Protein AF-A0A937CD29-F1 (afdb_monomer_lite)

Structure (mmCIF, N/CA/C/O backbone):
data_AF-A0A937CD29-F1
#
_entry.id   AF-A0A937CD29-F1
#
loop_
_atom_site.group_PDB
_atom_site.id
_atom_site.type_symbol
_atom_site.label_atom_id
_atom_site.label_alt_id
_atom_site.label_comp_id
_atom_site.label_asym_id
_atom_site.label_entity_id
_atom_site.label_seq_id
_atom_site.pdbx_PDB_ins_code
_atom_site.Cartn_x
_atom_site.Cartn_y
_atom_site.Cartn_z
_atom_site.occupancy
_atom_site.B_iso_or_equiv
_atom_site.auth_seq_id
_atom_site.auth_comp_id
_atom_site.auth_asym_id
_atom_site.auth_atom_id
_atom_site.pdbx_PDB_model_num
ATOM 1 N N . MET A 1 1 ? 10.894 -18.627 -8.162 1.00 57.19 1 MET A N 1
ATOM 2 C CA . MET A 1 1 ? 11.960 -17.654 -7.836 1.00 57.19 1 MET A CA 1
ATOM 3 C C . MET A 1 1 ? 11.311 -16.427 -7.227 1.00 57.19 1 MET A C 1
ATOM 5 O O . MET A 1 1 ? 10.312 -15.971 -7.770 1.00 57.19 1 MET A O 1
ATOM 9 N N . LYS A 1 2 ? 11.835 -15.929 -6.105 1.00 75.06 2 LYS A N 1
ATOM 10 C CA . LYS A 1 2 ? 11.412 -14.655 -5.505 1.00 75.06 2 LYS A CA 1
ATOM 11 C C . LYS A 1 2 ? 11.924 -13.531 -6.416 1.00 75.06 2 LYS A C 1
ATOM 13 O O . LYS A 1 2 ? 13.111 -13.540 -6.715 1.00 75.06 2 LYS A O 1
ATOM 18 N N . GLN A 1 3 ? 11.049 -12.653 -6.909 1.00 86.12 3 GLN A N 1
ATOM 19 C CA . GLN A 1 3 ? 11.397 -11.638 -7.929 1.00 86.12 3 GLN A CA 1
ATOM 20 C C . GLN A 1 3 ? 11.115 -10.199 -7.476 1.00 86.12 3 GLN A C 1
ATOM 22 O O . GLN A 1 3 ? 11.723 -9.253 -7.965 1.00 86.12 3 GLN A O 1
ATOM 27 N N . PHE A 1 4 ? 10.241 -10.023 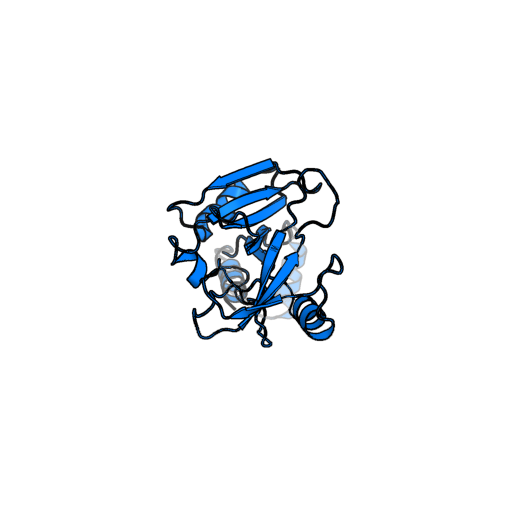-6.486 1.00 95.75 4 PHE A N 1
ATOM 28 C CA . PHE A 1 4 ? 10.013 -8.741 -5.832 1.00 95.75 4 PHE A CA 1
ATOM 29 C C . PHE A 1 4 ? 9.866 -8.924 -4.322 1.00 95.75 4 PHE A C 1
ATOM 31 O O . PHE A 1 4 ? 9.764 -10.046 -3.811 1.00 95.75 4 PHE A O 1
ATOM 38 N N . LYS A 1 5 ? 9.907 -7.803 -3.608 1.00 96.81 5 LYS A N 1
ATOM 39 C CA . LYS A 1 5 ? 9.690 -7.696 -2.175 1.00 96.81 5 LYS A CA 1
ATOM 40 C C . LYS A 1 5 ? 8.622 -6.649 -1.878 1.00 96.81 5 LYS A C 1
ATOM 42 O O . LYS A 1 5 ? 8.681 -5.528 -2.378 1.00 96.81 5 LYS A O 1
ATOM 47 N N . ILE A 1 6 ? 7.695 -6.999 -1.005 1.00 97.31 6 ILE A N 1
ATOM 48 C CA . ILE A 1 6 ? 6.677 -6.118 -0.446 1.00 97.31 6 ILE A CA 1
ATOM 49 C C . ILE A 1 6 ? 7.228 -5.438 0.799 1.00 97.31 6 ILE A C 1
ATOM 51 O O . ILE A 1 6 ? 7.934 -6.047 1.607 1.00 97.31 6 ILE A O 1
ATOM 55 N N . VAL A 1 7 ? 6.914 -4.157 0.940 1.00 97.75 7 VAL A N 1
ATOM 56 C CA . VAL A 1 7 ? 7.284 -3.339 2.090 1.00 97.75 7 VAL A CA 1
ATOM 57 C C . VAL A 1 7 ? 5.991 -2.817 2.726 1.00 97.75 7 VAL A C 1
ATOM 59 O O . VAL A 1 7 ? 5.511 -1.757 2.310 1.00 97.75 7 VAL A O 1
ATOM 62 N N . PRO A 1 8 ? 5.382 -3.570 3.665 1.00 97.25 8 PRO A N 1
ATOM 63 C CA . PRO A 1 8 ? 4.226 -3.089 4.421 1.00 97.25 8 PRO A CA 1
ATOM 64 C C . PRO A 1 8 ? 4.626 -1.941 5.355 1.00 97.25 8 PRO A C 1
ATOM 66 O O . PRO A 1 8 ? 5.815 -1.720 5.611 1.00 97.25 8 PRO A O 1
ATOM 69 N N . LEU A 1 9 ? 3.637 -1.222 5.896 1.00 97.69 9 LEU A N 1
ATOM 70 C CA . LEU A 1 9 ? 3.910 -0.335 7.024 1.00 97.69 9 LEU A CA 1
ATOM 71 C C . LEU A 1 9 ? 4.342 -1.154 8.234 1.00 97.69 9 LEU A C 1
ATOM 73 O O . LEU A 1 9 ? 3.812 -2.236 8.487 1.00 97.69 9 LEU A O 1
ATOM 77 N N . SER A 1 10 ? 5.313 -0.620 8.968 1.00 97.75 10 SER A N 1
ATOM 78 C CA . SER A 1 10 ? 5.892 -1.324 10.101 1.00 97.75 10 SER A CA 1
ATOM 79 C C . SER A 1 10 ? 4.953 -1.316 11.308 1.00 97.75 10 SER A C 1
ATOM 81 O O . SER A 1 10 ? 4.098 -0.434 11.467 1.00 97.75 10 SER A O 1
ATOM 83 N N . GLU A 1 11 ? 5.123 -2.306 12.176 1.00 98.25 11 GLU A N 1
ATOM 84 C CA . GLU A 1 11 ? 4.358 -2.405 13.416 1.00 98.25 11 GLU A CA 1
ATOM 85 C C . GLU A 1 11 ? 4.679 -1.238 14.353 1.00 98.25 11 GLU A C 1
ATOM 87 O O . GLU A 1 11 ? 3.774 -0.709 14.993 1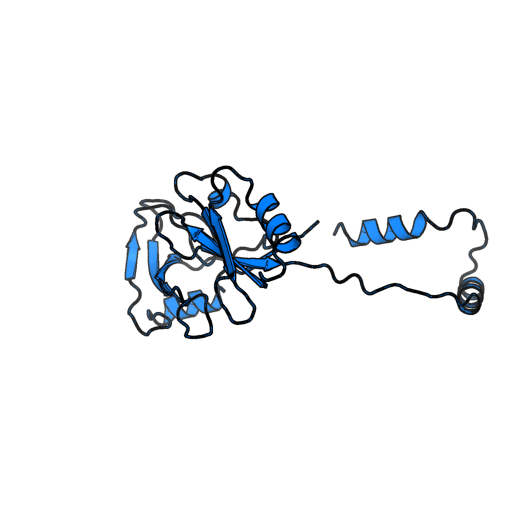.00 98.25 11 GLU A O 1
ATOM 92 N N . GLU A 1 12 ? 5.929 -0.768 14.365 1.00 98.19 12 GLU A N 1
ATOM 93 C CA . GLU A 1 12 ? 6.380 0.371 15.170 1.00 98.19 12 GLU A CA 1
ATOM 94 C C . GLU A 1 12 ? 5.726 1.674 14.711 1.00 98.19 12 GLU A C 1
ATOM 96 O O . GLU A 1 12 ? 5.297 2.478 15.541 1.00 98.19 12 GLU A O 1
ATOM 101 N N . PHE A 1 13 ? 5.601 1.876 13.393 1.00 97.69 13 PHE A N 1
ATOM 102 C CA . PHE A 1 13 ? 4.862 3.010 12.846 1.00 97.69 13 PHE A CA 1
ATOM 103 C C . PHE A 1 13 ? 3.417 2.981 13.348 1.00 97.69 13 PHE A C 1
ATOM 105 O O . PHE A 1 13 ? 2.937 3.953 13.928 1.00 97.69 13 PHE A O 1
ATOM 112 N N . ALA A 1 14 ? 2.736 1.846 13.195 1.00 98.25 14 ALA A N 1
ATOM 113 C CA . ALA A 1 14 ? 1.346 1.704 13.610 1.00 98.25 14 ALA A CA 1
ATOM 114 C C . ALA A 1 14 ? 1.160 1.825 15.132 1.00 98.25 14 ALA A C 1
ATOM 116 O O . ALA A 1 14 ? 0.185 2.424 15.584 1.00 98.25 14 ALA A O 1
ATOM 117 N N . ALA A 1 15 ? 2.091 1.295 15.928 1.00 98.38 15 ALA A N 1
ATOM 118 C CA . ALA A 1 15 ? 2.095 1.431 17.382 1.00 98.38 15 ALA A CA 1
ATOM 119 C C . ALA A 1 15 ? 2.194 2.903 17.799 1.00 98.38 15 ALA A C 1
ATOM 121 O O . ALA A 1 15 ? 1.378 3.361 18.596 1.00 98.38 15 ALA A O 1
ATOM 122 N N . LYS A 1 16 ? 3.102 3.669 17.182 1.00 98.19 16 LYS A N 1
ATOM 123 C CA . LYS A 1 16 ? 3.240 5.109 17.434 1.00 98.19 16 LYS A CA 1
ATOM 124 C C . LYS A 1 16 ? 1.958 5.879 17.110 1.00 98.19 16 LYS A C 1
ATOM 126 O O . LYS A 1 16 ? 1.558 6.741 17.889 1.00 98.19 16 LYS A O 1
ATOM 131 N N . ILE A 1 17 ? 1.305 5.579 15.985 1.00 98.31 17 ILE A N 1
ATOM 132 C CA . ILE A 1 17 ? 0.023 6.200 15.606 1.00 98.31 17 ILE A CA 1
ATOM 133 C C . ILE A 1 17 ? -1.058 5.921 16.663 1.00 98.31 17 ILE A C 1
ATOM 135 O O . ILE A 1 17 ? -1.758 6.844 17.075 1.00 98.31 17 ILE A O 1
ATOM 139 N N . ARG A 1 18 ? -1.173 4.671 17.134 1.00 98.00 18 ARG A N 1
ATOM 140 C CA . ARG A 1 18 ? -2.141 4.275 18.176 1.00 98.00 18 ARG A CA 1
ATOM 141 C C . ARG A 1 18 ? -1.863 4.945 19.521 1.00 98.00 18 ARG A C 1
ATOM 143 O O . ARG A 1 18 ? -2.799 5.381 20.178 1.00 98.00 18 ARG A O 1
ATOM 150 N N . GLU A 1 19 ? -0.596 5.031 19.917 1.00 98.00 19 GLU A N 1
ATOM 151 C CA . GLU A 1 19 ? -0.177 5.642 21.183 1.00 98.00 19 GLU A CA 1
ATOM 152 C C . GLU A 1 19 ? -0.402 7.158 21.186 1.00 98.00 19 GLU A C 1
ATOM 154 O O . GLU A 1 19 ? -0.949 7.715 22.135 1.00 98.00 19 GLU A O 1
ATOM 159 N N . THR A 1 20 ? 0.014 7.836 20.116 1.00 97.94 20 THR A N 1
ATOM 160 C CA . THR A 1 20 ? 0.008 9.306 20.065 1.00 97.94 20 THR A CA 1
ATOM 161 C C . THR A 1 20 ? -1.309 9.894 19.576 1.00 97.94 20 THR A C 1
ATOM 163 O O . THR A 1 20 ? -1.559 11.079 19.791 1.00 97.94 20 THR A O 1
ATOM 166 N N . ASN A 1 21 ? -2.144 9.095 18.904 1.00 97.81 21 ASN A N 1
ATOM 167 C CA . ASN A 1 21 ? -3.355 9.539 18.213 1.00 97.81 21 ASN A CA 1
ATOM 168 C C . ASN A 1 21 ? -3.098 10.670 17.192 1.00 97.81 21 ASN A C 1
ATOM 170 O O . ASN A 1 21 ? -3.971 11.502 16.920 1.00 97.81 21 ASN A O 1
ATOM 174 N N . LYS A 1 22 ? -1.881 10.715 16.636 1.00 98.06 22 LYS A N 1
ATOM 175 C CA . LYS A 1 22 ? -1.419 11.726 15.683 1.00 98.06 22 LYS A CA 1
ATOM 176 C C . LYS A 1 22 ? -0.782 11.073 14.467 1.00 98.06 22 LYS A C 1
ATOM 178 O O . LYS A 1 22 ? -0.011 10.130 14.617 1.00 98.06 22 LYS A O 1
ATOM 183 N N . ASP A 1 23 ? -1.084 11.589 13.278 1.00 97.25 23 ASP A N 1
ATOM 184 C CA . ASP A 1 23 ? -0.398 11.190 12.047 1.00 97.25 23 ASP A CA 1
ATOM 185 C C . ASP A 1 23 ? 0.939 11.928 11.853 1.00 97.25 23 ASP A C 1
ATOM 187 O O . ASP A 1 23 ? 1.311 12.806 12.635 1.00 97.25 23 ASP A O 1
ATOM 191 N N . GLU A 1 24 ? 1.692 11.555 10.817 1.00 93.19 24 GLU A N 1
ATOM 192 C CA . GLU A 1 24 ? 3.002 12.150 10.506 1.00 93.19 24 GLU A CA 1
ATOM 193 C C . GLU A 1 24 ? 2.937 13.648 10.150 1.00 93.19 24 GLU A C 1
ATOM 195 O O . GLU A 1 24 ? 3.963 14.327 10.178 1.00 93.19 24 GLU A O 1
ATOM 200 N N . PHE A 1 25 ? 1.738 14.172 9.879 1.00 95.44 25 PHE A N 1
ATOM 201 C CA . PHE A 1 25 ? 1.466 15.582 9.596 1.00 95.44 25 PHE A CA 1
ATOM 202 C C . PHE A 1 25 ? 0.893 16.329 10.814 1.00 95.44 25 PHE A C 1
ATOM 204 O O . PHE A 1 25 ? 0.631 17.528 10.740 1.00 95.44 25 PHE A O 1
ATOM 211 N N . GLY A 1 26 ? 0.703 15.646 11.947 1.00 96.88 26 GLY A N 1
ATOM 212 C CA . GLY A 1 26 ? 0.160 16.219 13.180 1.00 96.88 26 GLY A CA 1
ATOM 213 C C . GLY A 1 26 ? -1.372 16.283 13.243 1.00 96.88 26 GLY A C 1
ATOM 214 O O . GLY A 1 26 ? -1.919 16.824 14.219 1.00 96.88 26 GLY A O 1
ATOM 215 N N . HIS A 1 27 ? -2.085 15.715 12.267 1.00 97.75 27 HIS A N 1
ATOM 216 C CA . HIS A 1 27 ? -3.541 15.596 12.338 1.00 97.75 27 HIS A CA 1
ATOM 217 C C . HIS A 1 27 ? -3.949 14.546 13.371 1.00 97.75 27 HIS A C 1
ATOM 219 O O . HIS A 1 27 ? -3.208 13.607 13.657 1.00 97.75 27 HIS A O 1
ATOM 225 N N . ASN A 1 28 ? -5.144 14.706 13.942 1.00 98.19 28 ASN A N 1
ATOM 226 C CA . ASN A 1 28 ? -5.723 13.674 14.798 1.00 98.19 28 ASN A CA 1
ATOM 227 C C . ASN A 1 28 ? -6.137 12.471 13.952 1.00 98.19 28 ASN A C 1
ATOM 229 O O . ASN A 1 28 ? -6.760 12.634 12.901 1.00 98.19 28 ASN A O 1
ATOM 233 N N . VAL A 1 29 ? -5.839 11.278 14.449 1.00 98.25 29 VAL A N 1
ATOM 234 C CA . VAL A 1 29 ? -6.312 10.027 13.856 1.00 98.25 29 VAL A CA 1
ATOM 235 C C . VAL A 1 29 ? -7.810 9.884 14.132 1.00 98.25 29 VAL A C 1
ATOM 237 O O . VAL A 1 29 ? -8.291 10.229 15.213 1.00 98.25 29 VAL A O 1
ATOM 240 N N . ILE A 1 30 ? -8.562 9.392 13.147 1.00 98.31 30 ILE A N 1
ATOM 241 C CA . ILE A 1 30 ? -10.014 9.209 13.264 1.00 98.31 30 ILE A CA 1
ATOM 242 C C . ILE A 1 30 ? -10.324 7.718 13.352 1.00 98.31 30 ILE A C 1
ATOM 244 O O . ILE A 1 30 ? -9.991 6.951 12.451 1.00 98.31 30 ILE A O 1
ATOM 248 N N . GLU A 1 31 ? -10.998 7.309 14.420 1.00 98.12 31 GLU A N 1
ATOM 249 C CA . GLU A 1 31 ? -11.511 5.950 14.568 1.00 98.12 31 GLU A CA 1
ATOM 250 C C . GLU A 1 31 ? -12.863 5.798 13.860 1.00 98.12 31 GLU A C 1
ATOM 252 O O . GLU A 1 31 ? -13.763 6.620 14.031 1.00 98.12 31 GLU A O 1
ATOM 257 N N . LEU A 1 32 ? -13.014 4.735 13.069 1.00 98.00 32 LEU A N 1
ATOM 258 C CA . LEU A 1 32 ? -14.227 4.433 12.313 1.00 98.00 32 LEU A CA 1
ATOM 259 C C . LEU A 1 32 ? -14.535 2.935 12.375 1.00 98.00 32 LEU A C 1
ATOM 261 O O . LEU A 1 32 ? -13.628 2.111 12.281 1.00 98.00 32 LEU A O 1
ATOM 265 N N . LEU A 1 33 ? -15.818 2.576 12.423 1.00 98.38 33 LEU A N 1
ATOM 266 C CA . LEU A 1 33 ? -16.248 1.220 12.079 1.00 98.38 33 LEU A CA 1
ATOM 267 C C . LEU A 1 33 ? -16.058 1.007 10.570 1.00 98.38 33 LEU A C 1
ATOM 269 O O . LEU A 1 33 ? -16.350 1.899 9.763 1.00 98.38 33 LEU A O 1
ATOM 273 N N . ALA A 1 34 ? -15.545 -0.152 10.164 1.00 97.56 34 ALA A N 1
ATOM 274 C CA . ALA A 1 34 ? -15.319 -0.450 8.759 1.00 97.56 34 ALA A CA 1
ATOM 275 C C . ALA A 1 34 ? -16.646 -0.496 7.986 1.00 97.56 34 ALA A C 1
ATOM 277 O O . ALA A 1 34 ? -17.483 -1.366 8.201 1.00 97.56 34 ALA A O 1
ATOM 278 N N . THR A 1 35 ? -16.813 0.430 7.042 1.00 96.12 35 THR A N 1
ATOM 279 C CA . THR A 1 35 ? -17.941 0.473 6.093 1.00 96.12 35 THR A CA 1
ATOM 280 C C . THR A 1 35 ? -17.561 -0.009 4.692 1.00 96.12 35 THR A C 1
ATOM 282 O O . THR A 1 35 ? -18.401 -0.077 3.805 1.00 96.12 35 THR A O 1
ATOM 285 N N . GLY A 1 36 ? -16.286 -0.339 4.478 1.00 94.56 36 GLY A N 1
ATOM 286 C CA . GLY A 1 36 ? -15.761 -0.839 3.211 1.00 94.56 36 GLY A CA 1
ATOM 287 C C . GLY A 1 36 ? -14.468 -1.617 3.428 1.00 94.56 36 GLY A C 1
ATOM 288 O O . GLY A 1 36 ? -13.849 -1.507 4.488 1.00 94.56 36 GLY A O 1
ATOM 289 N N . LYS A 1 37 ? -14.054 -2.380 2.415 1.00 95.00 37 LYS A N 1
ATOM 290 C CA . LYS A 1 37 ? -12.994 -3.393 2.537 1.00 95.00 37 LYS A CA 1
ATOM 291 C C . LYS A 1 37 ? -11.555 -2.879 2.383 1.00 95.00 37 LYS A C 1
ATOM 293 O O . LYS A 1 37 ? -10.629 -3.659 2.573 1.00 95.00 37 LYS A O 1
ATOM 298 N N . GLY A 1 38 ? -11.345 -1.602 2.037 1.00 94.00 38 GLY A N 1
ATOM 299 C CA . GLY A 1 38 ? -10.017 -1.022 1.751 1.00 94.00 38 GLY A CA 1
ATOM 300 C C . GLY A 1 38 ? -8.973 -1.368 2.824 1.00 94.00 38 GLY A C 1
ATOM 301 O O . GLY A 1 38 ? -9.243 -1.069 3.975 1.00 94.00 38 GLY A O 1
ATOM 302 N N . PRO A 1 39 ? -7.799 -1.939 2.500 1.00 97.31 39 PRO A N 1
ATOM 303 C CA . PRO A 1 39 ? -7.062 -2.826 3.403 1.00 97.31 39 PRO A CA 1
ATOM 304 C C . PRO A 1 39 ? -6.327 -2.105 4.544 1.00 97.31 39 PRO A C 1
ATOM 306 O O . PRO A 1 39 ? -6.033 -0.905 4.464 1.00 97.31 39 PRO A O 1
ATOM 309 N N . CYS A 1 40 ? -5.959 -2.863 5.579 1.00 98.31 40 CYS A N 1
ATOM 310 C CA . CYS A 1 40 ? -4.953 -2.465 6.563 1.00 98.31 40 CYS A CA 1
ATOM 311 C C . CYS A 1 40 ? -3.603 -2.236 5.882 1.00 98.31 40 CYS A C 1
ATOM 313 O O . CYS A 1 40 ? -3.130 -3.126 5.181 1.00 98.31 40 CYS A O 1
ATOM 315 N N . ARG A 1 41 ? -2.912 -1.120 6.129 1.00 98.25 41 ARG A N 1
ATOM 316 C CA . ARG A 1 41 ? -1.573 -0.902 5.530 1.00 98.25 41 ARG A CA 1
ATOM 317 C C . ARG A 1 41 ? -0.433 -1.646 6.242 1.00 98.25 41 ARG A C 1
ATOM 319 O O . ARG A 1 41 ? 0.682 -1.669 5.730 1.00 98.25 41 ARG A O 1
ATOM 326 N N . VAL A 1 42 ? -0.718 -2.270 7.387 1.00 98.44 42 VAL A N 1
ATOM 327 C CA . VAL A 1 42 ? 0.240 -3.084 8.157 1.00 98.44 42 VAL A CA 1
ATOM 328 C C . VAL A 1 42 ? 0.127 -4.553 7.751 1.00 98.44 42 VAL A C 1
ATOM 330 O O . VAL A 1 42 ? 1.062 -5.120 7.196 1.00 98.44 42 VAL A O 1
ATOM 333 N N . SER A 1 43 ? -1.047 -5.158 7.952 1.00 98.38 43 SER A N 1
ATOM 334 C CA . SER A 1 43 ? -1.273 -6.579 7.655 1.00 98.38 43 SER A CA 1
ATOM 335 C C . SER A 1 43 ? -1.597 -6.863 6.187 1.00 98.38 43 SER A C 1
ATOM 337 O O . SER A 1 43 ? -1.589 -8.022 5.781 1.00 98.38 43 SER A O 1
ATOM 339 N N . LEU A 1 44 ? -1.921 -5.827 5.401 1.00 98.50 44 LEU A N 1
ATOM 340 C CA . LEU A 1 44 ? -2.402 -5.926 4.016 1.00 98.50 44 LEU A CA 1
ATOM 341 C C . LEU A 1 44 ? -3.644 -6.814 3.847 1.00 98.50 44 LEU A C 1
ATOM 343 O O . LEU A 1 44 ? -3.891 -7.351 2.769 1.00 98.50 44 LEU A O 1
ATOM 347 N N . LYS A 1 45 ? -4.451 -6.932 4.906 1.00 98.00 45 LYS A N 1
ATOM 348 C CA . LYS A 1 45 ? -5.731 -7.643 4.879 1.00 98.00 45 LYS A CA 1
ATOM 349 C C . LYS A 1 45 ? -6.907 -6.679 4.702 1.00 98.00 45 LYS A C 1
ATOM 351 O O . LYS A 1 45 ? -6.876 -5.582 5.275 1.00 98.00 45 LYS A O 1
ATOM 356 N N . PRO A 1 46 ? -7.941 -7.065 3.935 1.00 97.94 46 PRO A N 1
ATOM 357 C CA . PRO A 1 46 ? -9.230 -6.385 3.924 1.00 97.94 46 PRO A CA 1
ATOM 358 C C . PRO A 1 46 ? -9.826 -6.258 5.329 1.00 97.94 46 PRO A C 1
ATOM 360 O O . PRO A 1 46 ? -9.650 -7.144 6.163 1.00 97.94 46 PRO A O 1
ATOM 363 N N . PHE A 1 47 ? -10.569 -5.181 5.579 1.00 98.12 47 PHE A N 1
ATOM 364 C CA . PHE A 1 47 ? -11.382 -5.088 6.795 1.00 98.12 47 PHE A CA 1
ATOM 365 C C . PHE A 1 47 ? -12.681 -5.875 6.646 1.00 98.12 47 PHE A C 1
ATOM 367 O O . PHE A 1 47 ? -13.308 -5.871 5.579 1.00 98.12 47 PHE A O 1
ATOM 374 N N . LYS A 1 48 ? -13.137 -6.454 7.752 1.00 97.88 48 LYS A N 1
ATOM 375 C CA . LYS A 1 48 ? -14.482 -7.003 7.904 1.00 97.88 48 LYS A CA 1
ATOM 376 C C . LYS A 1 48 ? -15.476 -5.876 8.168 1.00 97.88 48 LYS A C 1
ATOM 378 O O . LYS A 1 48 ? -15.442 -5.216 9.208 1.00 97.88 48 LYS A O 1
ATOM 383 N N . VAL A 1 49 ? -16.354 -5.640 7.197 1.00 97.75 49 VAL A N 1
ATOM 384 C CA . VAL A 1 49 ? -17.366 -4.579 7.254 1.00 97.75 49 VAL A CA 1
ATOM 385 C C . VAL A 1 49 ? -18.339 -4.838 8.404 1.00 97.75 49 VAL A C 1
ATOM 387 O O . VAL A 1 49 ? -18.866 -5.937 8.529 1.00 97.75 49 VAL A O 1
ATOM 390 N N . GLY A 1 50 ? -18.581 -3.821 9.230 1.00 98.12 50 GLY A N 1
ATOM 391 C CA . GLY A 1 50 ? -19.468 -3.907 10.392 1.00 98.12 50 GLY A CA 1
ATOM 392 C C . GLY A 1 50 ? -18.859 -4.570 11.633 1.00 98.12 50 GLY A C 1
ATOM 393 O O . GLY A 1 50 ? -19.506 -4.563 12.675 1.00 98.12 50 GLY A O 1
ATOM 394 N N . GLU A 1 51 ? -17.628 -5.085 11.550 1.00 97.62 51 GLU A N 1
ATOM 395 C CA . GLU A 1 51 ? -16.934 -5.750 12.664 1.00 97.62 51 GLU A CA 1
ATOM 396 C C . GLU A 1 51 ? -15.652 -5.011 13.062 1.00 97.62 51 GLU A C 1
ATOM 398 O O . GLU A 1 51 ? -15.463 -4.670 14.230 1.00 97.62 51 GLU A O 1
ATOM 403 N N . ASP A 1 52 ? -14.768 -4.736 12.100 1.00 98.12 52 ASP A N 1
ATOM 404 C CA . ASP A 1 52 ? -13.453 -4.179 12.407 1.00 98.12 52 ASP A CA 1
ATOM 405 C C . ASP A 1 52 ? -13.510 -2.663 12.646 1.00 98.12 52 ASP A C 1
ATOM 407 O O . ASP A 1 52 ? -14.086 -1.905 11.859 1.00 98.12 52 ASP A O 1
ATOM 411 N N . TYR A 1 53 ? -12.795 -2.197 13.672 1.00 98.25 53 TYR A N 1
ATOM 412 C CA . TYR A 1 53 ? -12.487 -0.780 13.858 1.00 98.25 53 TYR A CA 1
ATOM 413 C C . TYR A 1 53 ? -11.160 -0.414 13.189 1.00 98.25 53 TYR A C 1
ATOM 415 O O . TYR A 1 53 ? -10.138 -1.097 13.333 1.00 98.25 53 TYR A O 1
ATOM 423 N N . ARG A 1 54 ? -11.170 0.705 12.467 1.00 98.12 54 ARG A N 1
ATOM 424 C CA . ARG A 1 54 ? -10.037 1.209 11.691 1.00 98.12 54 ARG A CA 1
ATOM 425 C C . ARG A 1 54 ? -9.673 2.625 12.090 1.00 98.12 54 ARG A C 1
ATOM 427 O O . ARG A 1 54 ? -10.538 3.438 12.401 1.00 98.12 54 ARG A O 1
ATOM 434 N N . LEU A 1 55 ? -8.385 2.910 12.021 1.00 98.56 55 LEU A N 1
ATOM 435 C CA . LEU A 1 55 ? -7.815 4.224 12.249 1.00 98.56 55 LEU A CA 1
ATOM 436 C C . LEU A 1 55 ? -7.489 4.853 10.899 1.00 98.56 55 LEU A C 1
ATOM 438 O O . LEU A 1 55 ? -6.700 4.298 10.135 1.00 98.56 55 LEU A O 1
ATOM 442 N N . LEU A 1 56 ? -8.124 5.982 10.606 1.00 98.44 56 LEU A N 1
ATOM 443 C CA . LEU A 1 56 ? -7.866 6.823 9.446 1.00 98.44 56 LEU A CA 1
ATOM 444 C C . LEU A 1 56 ? -6.776 7.838 9.783 1.00 98.44 56 LEU A C 1
ATOM 446 O O . LEU A 1 56 ? -6.902 8.586 10.753 1.00 98.44 56 LEU A O 1
ATOM 450 N N . LEU A 1 57 ? -5.746 7.884 8.947 1.00 98.19 57 LEU A N 1
ATOM 451 C CA . LEU A 1 57 ? -4.636 8.824 9.053 1.00 98.19 57 LEU A CA 1
ATOM 452 C C . LEU A 1 57 ? -4.200 9.314 7.669 1.00 98.19 57 LEU A C 1
ATOM 454 O O . LEU A 1 57 ? -4.452 8.643 6.662 1.00 98.19 57 LEU A O 1
ATOM 458 N N . SER A 1 58 ? -3.511 10.452 7.624 1.00 97.38 58 SER A N 1
ATOM 459 C CA . SER A 1 58 ? -2.798 10.894 6.424 1.00 97.38 58 SER A CA 1
ATOM 460 C C . SER A 1 58 ? -1.411 10.263 6.408 1.00 97.38 58 SER A C 1
ATOM 462 O O . SER A 1 58 ? -0.732 10.225 7.432 1.00 97.38 58 SER A O 1
ATOM 464 N N . HIS A 1 59 ? -0.984 9.770 5.249 1.00 96.56 59 HIS A N 1
ATOM 465 C CA . HIS A 1 59 ? 0.320 9.135 5.090 1.00 96.56 59 HIS A CA 1
ATOM 466 C C . HIS A 1 59 ? 0.978 9.525 3.771 1.00 96.56 59 HIS A C 1
ATOM 468 O O . HIS A 1 59 ? 0.305 9.561 2.732 1.00 96.56 59 HIS A O 1
ATOM 474 N N . SER A 1 60 ? 2.291 9.758 3.804 1.00 95.50 60 SER A N 1
ATOM 475 C CA . SER A 1 60 ? 3.120 9.838 2.608 1.00 95.50 60 SER A CA 1
ATOM 476 C C . SER A 1 60 ? 4.055 8.630 2.499 1.00 95.50 60 SER A C 1
ATOM 478 O O . SER A 1 60 ? 4.909 8.428 3.360 1.00 95.50 60 SER A O 1
ATOM 480 N N . PRO A 1 61 ? 3.995 7.857 1.398 1.00 94.75 61 PRO A N 1
ATOM 481 C CA . PRO A 1 61 ? 5.013 6.847 1.112 1.00 94.75 61 PRO A CA 1
ATOM 482 C C . PRO A 1 61 ? 6.315 7.453 0.540 1.00 94.75 61 PRO A C 1
ATOM 484 O O . PRO A 1 61 ? 7.224 6.712 0.151 1.00 94.75 61 PRO A O 1
ATOM 487 N N . PHE A 1 62 ? 6.399 8.784 0.441 1.00 95.06 62 PHE A N 1
ATOM 488 C CA . PHE A 1 62 ? 7.535 9.532 -0.091 1.00 95.06 62 PHE A CA 1
ATOM 489 C C . PHE A 1 62 ? 8.370 10.128 1.035 1.00 95.06 62 PHE A C 1
ATOM 491 O O . PHE A 1 62 ? 7.860 10.534 2.073 1.00 95.06 62 PHE A O 1
ATOM 498 N N . THR A 1 63 ? 9.672 10.228 0.792 1.00 92.25 63 THR A N 1
ATOM 499 C CA . THR A 1 63 ? 10.622 10.869 1.720 1.00 92.25 63 THR A CA 1
ATOM 500 C C . THR A 1 63 ? 11.174 12.177 1.167 1.00 92.25 63 THR A C 1
ATOM 502 O O . THR A 1 63 ? 11.984 12.825 1.822 1.00 92.25 63 THR A O 1
ATOM 505 N N . VAL A 1 64 ? 10.791 12.530 -0.061 1.00 91.06 64 VAL A N 1
ATOM 506 C CA . VAL A 1 64 ? 11.169 13.769 -0.732 1.00 91.06 64 VAL A CA 1
ATOM 507 C C . VAL A 1 64 ? 9.896 14.554 -0.995 1.00 91.06 64 VAL A C 1
ATOM 509 O O . VAL A 1 64 ? 8.943 14.021 -1.562 1.00 91.06 64 VAL A O 1
ATOM 512 N N . ASP A 1 65 ? 9.896 15.822 -0.600 1.00 90.69 65 ASP A N 1
ATOM 513 C CA . ASP A 1 65 ? 8.816 16.732 -0.947 1.00 90.69 65 ASP A CA 1
ATOM 514 C C . ASP A 1 65 ? 9.009 17.227 -2.387 1.00 90.69 65 ASP A C 1
ATOM 516 O O . ASP A 1 65 ? 9.944 17.970 -2.692 1.00 90.69 65 ASP A O 1
ATOM 520 N N . ASN A 1 66 ? 8.186 16.724 -3.305 1.00 89.94 66 ASN A N 1
ATOM 521 C CA . ASN A 1 66 ? 8.242 17.060 -4.723 1.00 89.94 66 ASN A CA 1
ATOM 522 C C . ASN A 1 66 ? 6.835 17.020 -5.348 1.00 89.94 66 ASN A C 1
ATOM 524 O O . ASN A 1 66 ? 5.876 16.562 -4.732 1.00 89.94 66 ASN A O 1
ATOM 528 N N . ALA A 1 67 ? 6.710 17.454 -6.606 1.00 94.38 67 ALA A N 1
ATOM 529 C CA . ALA A 1 67 ? 5.423 17.506 -7.310 1.00 94.38 67 ALA A CA 1
ATOM 530 C C . ALA A 1 67 ? 4.752 16.131 -7.532 1.00 94.38 67 ALA A C 1
ATOM 532 O O . ALA A 1 67 ? 3.572 16.073 -7.867 1.00 94.38 67 ALA A O 1
ATOM 533 N N . PHE A 1 68 ? 5.489 15.030 -7.365 1.00 93.31 68 PHE A N 1
ATOM 534 C CA . PHE A 1 68 ? 4.976 13.662 -7.457 1.00 93.31 68 PHE A CA 1
ATOM 535 C C . PHE A 1 68 ? 4.574 13.082 -6.099 1.00 93.31 68 PHE A C 1
ATOM 537 O O . PHE A 1 68 ? 4.067 11.958 -6.055 1.00 93.31 68 PHE A O 1
ATOM 544 N N . ASN A 1 69 ? 4.798 13.812 -5.004 1.00 91.69 69 ASN A N 1
ATOM 545 C CA . ASN A 1 69 ? 4.419 13.382 -3.673 1.00 91.69 69 ASN A CA 1
ATOM 546 C C . ASN A 1 69 ? 2.890 13.257 -3.588 1.00 91.69 69 ASN A C 1
ATOM 548 O O . ASN A 1 69 ? 2.146 14.223 -3.743 1.00 91.69 69 ASN A O 1
ATOM 552 N N . GLN A 1 70 ? 2.420 12.032 -3.369 1.00 91.69 70 GLN A N 1
ATOM 553 C CA . GLN A 1 70 ? 1.002 11.675 -3.338 1.00 91.69 70 GLN A CA 1
ATOM 554 C C . GLN A 1 70 ? 0.608 11.209 -1.935 1.00 91.69 70 GLN A C 1
ATOM 556 O O . GLN A 1 70 ? 0.226 10.042 -1.742 1.00 91.69 70 GLN A O 1
ATOM 561 N N . SER A 1 71 ? 0.735 12.124 -0.971 1.00 94.00 71 SER A N 1
ATOM 562 C CA . SER A 1 71 ? 0.184 11.984 0.377 1.00 94.00 71 SER A CA 1
ATOM 563 C C . SER A 1 71 ? -1.328 11.792 0.315 1.00 94.00 71 SER A C 1
ATOM 565 O O . SER A 1 71 ? -2.012 12.413 -0.500 1.00 94.00 71 SER A O 1
ATOM 567 N N . GLY A 1 72 ? -1.875 10.944 1.180 1.00 94.69 72 GLY A N 1
ATOM 568 C CA . GLY A 1 72 ? -3.317 10.729 1.198 1.00 94.69 72 GLY A CA 1
ATOM 569 C C . GLY A 1 72 ? -3.808 9.868 2.354 1.00 94.69 72 GLY A C 1
ATOM 570 O O . GLY A 1 72 ? -3.006 9.368 3.146 1.00 94.69 72 GLY A O 1
ATOM 571 N N . PRO A 1 73 ? -5.135 9.694 2.454 1.00 96.69 73 PRO A N 1
ATOM 572 C CA . PRO A 1 73 ? -5.749 8.926 3.522 1.00 96.69 73 PRO A CA 1
ATOM 573 C C . PRO A 1 73 ? -5.455 7.430 3.382 1.00 96.69 73 PRO A C 1
ATOM 575 O O . PRO A 1 73 ? -5.618 6.834 2.310 1.00 96.69 73 PRO A O 1
ATOM 578 N N . ILE A 1 74 ? -5.078 6.807 4.496 1.00 97.88 74 ILE A N 1
ATOM 579 C CA . ILE A 1 74 ? -4.944 5.357 4.637 1.00 97.88 74 ILE A CA 1
ATOM 580 C C . ILE A 1 74 ? -5.609 4.874 5.927 1.00 97.88 74 ILE A C 1
ATOM 582 O O . ILE A 1 74 ? -5.901 5.655 6.829 1.00 97.88 74 ILE A O 1
ATOM 586 N N . PHE A 1 75 ? -5.812 3.561 6.018 1.00 98.38 75 PHE A N 1
ATOM 587 C CA . PHE A 1 75 ? -6.353 2.897 7.196 1.00 98.38 75 PHE A CA 1
ATOM 588 C C . PHE A 1 75 ? -5.357 1.894 7.783 1.00 98.38 75 PHE A C 1
ATOM 590 O O . PHE A 1 75 ? -4.756 1.098 7.055 1.00 98.38 75 PHE A O 1
ATOM 597 N N . ILE A 1 76 ? -5.245 1.879 9.106 1.00 98.50 76 ILE A N 1
ATOM 598 C CA . ILE A 1 76 ? -4.636 0.782 9.868 1.00 98.50 76 ILE A CA 1
ATOM 599 C C . ILE A 1 76 ? -5.658 0.208 10.851 1.00 98.50 76 ILE A C 1
ATOM 601 O O . ILE A 1 76 ? -6.690 0.823 11.121 1.00 98.50 76 ILE A O 1
ATOM 605 N N . GLN A 1 77 ? -5.378 -0.972 11.392 1.00 98.38 77 GLN A N 1
ATOM 606 C CA . GLN A 1 77 ? -6.268 -1.620 12.355 1.00 98.38 77 GLN A CA 1
ATOM 607 C C . GLN A 1 77 ? -6.149 -0.890 13.684 1.00 98.38 77 GLN A C 1
ATOM 609 O O . GLN A 1 77 ? -5.034 -0.551 14.093 1.00 98.38 77 GLN A O 1
ATOM 614 N N . LYS A 1 78 ? -7.283 -0.666 14.356 1.00 98.00 78 LYS A N 1
ATOM 615 C CA . LYS A 1 78 ? -7.273 -0.132 15.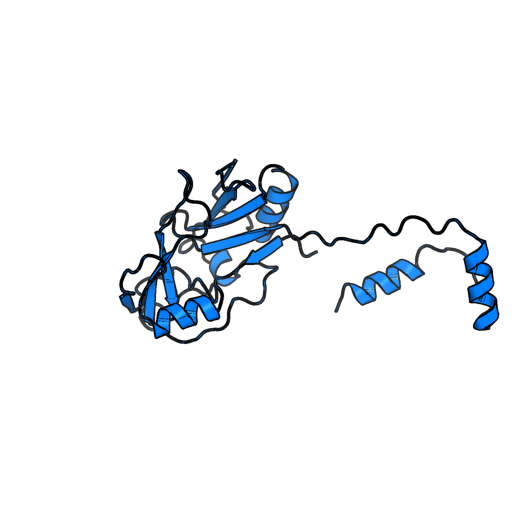721 1.00 98.00 78 LYS A CA 1
ATOM 616 C C . LYS A 1 78 ? -6.456 -1.034 16.635 1.00 98.00 78 LYS A C 1
ATOM 618 O O . LYS A 1 78 ? -5.519 -0.565 17.270 1.00 98.00 78 LYS A O 1
ATOM 623 N N . GLU A 1 79 ? -6.759 -2.324 16.608 1.00 97.12 79 GLU A N 1
ATOM 624 C CA . GLU A 1 79 ? -6.020 -3.328 17.362 1.00 97.12 79 GLU A CA 1
ATOM 625 C C . GLU A 1 79 ? -4.631 -3.580 16.772 1.00 97.12 79 GLU A C 1
ATOM 627 O O . GLU A 1 79 ? -4.372 -3.354 15.582 1.00 97.12 79 GLU A O 1
ATOM 632 N N . THR A 1 80 ? -3.727 -4.066 17.618 1.00 97.81 80 THR A N 1
ATOM 633 C CA . THR A 1 80 ? -2.399 -4.509 17.194 1.00 97.81 80 THR A CA 1
ATOM 634 C C . THR A 1 80 ? -2.523 -5.703 16.252 1.00 97.81 80 THR A C 1
ATOM 636 O O . THR A 1 80 ? -3.256 -6.654 16.512 1.00 97.81 80 THR A O 1
ATOM 639 N N . VAL A 1 81 ? -1.786 -5.648 15.145 1.00 97.88 81 VAL A N 1
ATOM 640 C CA . VAL A 1 81 ? -1.723 -6.700 14.129 1.00 97.88 81 VAL A CA 1
ATOM 641 C C . VAL A 1 81 ? -0.285 -6.857 13.669 1.00 97.88 81 VAL A C 1
ATOM 643 O O . VAL A 1 81 ? 0.446 -5.867 13.624 1.00 97.88 81 VAL A O 1
ATOM 646 N N . ASN A 1 82 ? 0.081 -8.075 13.279 1.00 98.06 82 ASN A N 1
ATOM 647 C CA . ASN A 1 82 ? 1.382 -8.331 12.678 1.00 98.06 82 ASN A CA 1
ATOM 648 C C . ASN A 1 82 ? 1.459 -7.684 11.291 1.00 98.06 82 ASN A C 1
ATOM 650 O O . ASN A 1 82 ? 0.465 -7.652 10.546 1.00 98.06 82 ASN A O 1
ATOM 654 N N . ALA A 1 83 ? 2.643 -7.199 10.935 1.00 98.19 83 ALA A N 1
ATOM 655 C CA . ALA A 1 83 ? 2.941 -6.799 9.571 1.00 98.19 83 ALA A CA 1
ATOM 656 C C . ALA A 1 83 ? 2.826 -7.997 8.621 1.00 98.19 83 ALA A C 1
ATOM 658 O O . ALA A 1 83 ? 3.035 -9.149 9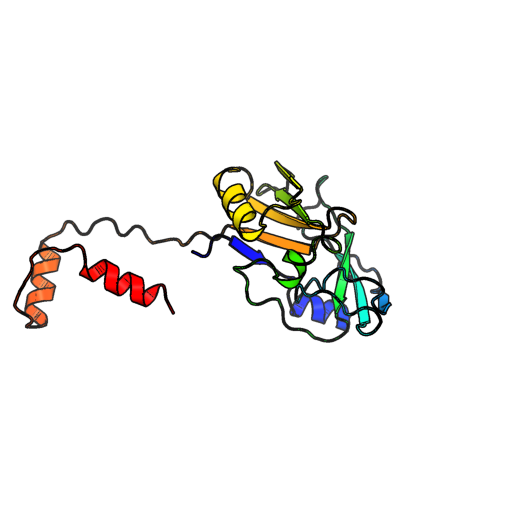.002 1.00 98.19 83 ALA A O 1
ATOM 659 N N . TYR A 1 84 ? 2.478 -7.711 7.368 1.00 98.31 84 TYR A N 1
ATOM 660 C CA . TYR A 1 84 ? 2.424 -8.727 6.325 1.00 98.31 84 TYR A CA 1
ATOM 661 C C . TYR A 1 84 ? 3.783 -9.432 6.162 1.00 98.31 84 TYR A C 1
ATOM 663 O O . TYR A 1 84 ? 4.811 -8.774 5.990 1.00 98.31 84 TYR A O 1
ATOM 671 N N . ASP A 1 85 ? 3.782 -10.763 6.211 1.00 96.62 85 ASP A N 1
ATOM 672 C CA . ASP A 1 85 ? 4.977 -11.601 6.357 1.00 96.62 85 ASP A CA 1
ATOM 673 C C . ASP A 1 85 ? 5.406 -12.308 5.062 1.00 96.62 85 ASP A C 1
ATOM 675 O O . ASP A 1 85 ? 6.606 -12.467 4.822 1.00 96.62 85 ASP A O 1
ATOM 679 N N . ASP A 1 86 ? 4.463 -12.670 4.186 1.00 96.00 86 ASP A N 1
ATOM 680 C CA . ASP A 1 86 ? 4.736 -13.256 2.864 1.00 96.00 86 ASP A CA 1
ATOM 681 C C . ASP A 1 86 ? 5.215 -12.193 1.859 1.00 96.00 86 ASP A C 1
ATOM 683 O O . ASP A 1 86 ? 4.633 -11.932 0.810 1.00 96.00 86 ASP A O 1
ATOM 687 N N . ILE A 1 87 ? 6.333 -11.550 2.186 1.00 95.69 87 ILE A N 1
ATOM 688 C CA . ILE A 1 87 ? 6.875 -10.389 1.476 1.00 95.69 87 ILE A CA 1
ATOM 689 C C . ILE A 1 87 ? 7.287 -10.664 0.023 1.00 95.69 87 ILE A C 1
ATOM 691 O O . ILE A 1 87 ? 7.748 -9.742 -0.640 1.00 95.69 87 ILE A O 1
ATOM 695 N N . HIS A 1 88 ? 7.169 -11.888 -0.487 1.00 95.69 88 HIS A N 1
ATOM 696 C CA . HIS A 1 88 ? 7.513 -12.243 -1.868 1.00 95.69 88 HIS A CA 1
ATOM 697 C C . HIS A 1 88 ? 6.302 -12.628 -2.720 1.00 95.69 88 HIS A C 1
ATOM 699 O O . HIS A 1 88 ? 6.479 -13.096 -3.847 1.00 95.69 88 HIS A O 1
ATOM 705 N N . ARG A 1 89 ? 5.095 -12.423 -2.194 1.00 95.50 89 ARG A N 1
ATOM 706 C CA . ARG A 1 89 ? 3.830 -12.688 -2.864 1.00 95.50 89 ARG A CA 1
ATOM 707 C C . ARG A 1 89 ? 2.874 -11.537 -2.608 1.00 95.50 89 ARG A C 1
ATOM 709 O O . ARG A 1 89 ? 2.764 -11.062 -1.485 1.00 95.50 89 ARG A O 1
ATOM 716 N N . PHE A 1 90 ? 2.165 -11.084 -3.631 1.00 97.75 90 PHE A N 1
ATOM 717 C CA . PHE A 1 90 ? 1.144 -10.058 -3.464 1.00 97.75 90 PHE A CA 1
ATOM 718 C C . PHE A 1 90 ? 0.009 -10.554 -2.546 1.00 97.75 90 PHE A C 1
ATOM 720 O O . PHE A 1 90 ? -0.375 -11.722 -2.662 1.00 97.75 90 PHE A O 1
ATOM 727 N N . PRO A 1 91 ? -0.558 -9.706 -1.656 1.00 98.00 91 PRO A N 1
ATOM 728 C CA . PRO A 1 91 ? -1.565 -10.130 -0.687 1.00 98.00 91 PRO A CA 1
ATOM 729 C C . PRO A 1 91 ? -2.727 -10.874 -1.364 1.00 98.00 91 PRO A C 1
ATOM 731 O O . PRO A 1 91 ? -3.454 -10.265 -2.156 1.00 98.00 91 PRO A O 1
ATOM 734 N N . PRO A 1 92 ? -2.922 -12.179 -1.080 1.00 97.56 92 PRO A N 1
ATOM 735 C CA . PRO A 1 92 ? -3.851 -13.013 -1.842 1.00 97.56 92 PRO A CA 1
ATOM 736 C C . PRO A 1 92 ? -5.296 -12.519 -1.792 1.00 97.56 92 PRO A C 1
ATOM 738 O O . PRO A 1 92 ? -5.996 -12.577 -2.796 1.00 97.56 92 PRO A O 1
ATOM 741 N N . GLU A 1 93 ? -5.724 -11.998 -0.641 1.00 97.44 93 GLU A N 1
ATOM 742 C CA . GLU A 1 93 ? -7.080 -11.477 -0.434 1.00 97.44 93 GLU A CA 1
ATOM 743 C C . GLU A 1 93 ? -7.336 -10.199 -1.248 1.00 97.44 93 GLU A C 1
ATOM 745 O O . GLU A 1 93 ? -8.422 -10.028 -1.793 1.00 97.44 93 GLU A O 1
ATOM 750 N N . ILE A 1 94 ? -6.323 -9.335 -1.399 1.00 97.81 94 ILE A N 1
ATOM 751 C CA . ILE A 1 94 ? -6.407 -8.139 -2.251 1.00 97.81 94 ILE A CA 1
ATOM 752 C C . ILE A 1 94 ? -6.402 -8.551 -3.727 1.00 97.81 94 ILE A C 1
ATOM 754 O O . ILE A 1 94 ? -7.219 -8.072 -4.505 1.00 97.81 94 ILE A O 1
ATOM 758 N N . LYS A 1 95 ? -5.502 -9.464 -4.116 1.00 96.94 95 LYS A N 1
ATOM 759 C CA . LYS A 1 95 ? -5.391 -9.973 -5.494 1.00 96.94 95 LYS A CA 1
ATOM 760 C C . LYS A 1 95 ? -6.675 -10.656 -5.977 1.00 96.94 95 LYS A C 1
ATOM 762 O O . LYS A 1 95 ? -7.008 -10.553 -7.155 1.00 96.94 95 LYS A O 1
ATOM 767 N N . ALA A 1 96 ? -7.355 -11.389 -5.097 1.00 97.06 96 ALA A N 1
ATOM 768 C CA . ALA A 1 96 ? -8.542 -12.162 -5.447 1.00 97.06 96 ALA A CA 1
ATOM 769 C C . ALA A 1 96 ? -9.810 -11.304 -5.616 1.00 97.06 96 ALA A C 1
ATOM 771 O O . ALA A 1 96 ? -10.688 -11.684 -6.386 1.00 97.06 96 ALA A O 1
ATOM 772 N N . ASP A 1 97 ? -9.916 -10.162 -4.929 1.00 96.69 97 ASP A N 1
ATOM 773 C CA . ASP A 1 97 ? -11.111 -9.303 -4.920 1.00 96.69 97 ASP A CA 1
ATOM 774 C C . ASP A 1 97 ? -10.888 -8.040 -5.775 1.00 96.69 97 ASP A C 1
ATOM 776 O O . ASP A 1 97 ? -10.711 -6.929 -5.278 1.00 96.69 97 ASP A O 1
ATOM 780 N N . LYS A 1 98 ? -10.881 -8.224 -7.101 1.00 95.31 98 LYS A N 1
ATOM 781 C CA . LYS A 1 98 ? -10.654 -7.146 -8.083 1.00 95.31 98 LYS A CA 1
ATOM 782 C C . LYS A 1 98 ? -11.738 -6.063 -8.076 1.00 95.31 98 LYS A C 1
ATOM 784 O O . LYS A 1 98 ? -11.467 -4.949 -8.508 1.00 95.31 98 LYS A O 1
ATOM 789 N N . GLU A 1 99 ? -12.940 -6.381 -7.596 1.00 94.88 99 GLU A N 1
ATOM 790 C CA . GLU A 1 99 ? -14.043 -5.420 -7.489 1.00 94.88 99 GLU A CA 1
ATOM 791 C C . GLU A 1 99 ? -13.790 -4.407 -6.371 1.00 94.88 99 GLU A C 1
ATOM 793 O O . GLU A 1 99 ? -13.972 -3.211 -6.568 1.00 94.88 99 GLU A O 1
ATOM 798 N N . ASN A 1 100 ? -13.339 -4.861 -5.197 1.00 95.56 100 ASN A N 1
ATOM 799 C CA . ASN A 1 100 ? -13.052 -3.962 -4.073 1.00 95.56 100 ASN A CA 1
ATOM 800 C C . ASN A 1 100 ? -11.616 -3.417 -4.105 1.00 95.56 100 ASN A C 1
ATOM 802 O O . ASN A 1 100 ? -11.317 -2.390 -3.484 1.00 95.56 100 ASN A O 1
ATOM 806 N N . PHE A 1 101 ? -10.721 -4.095 -4.824 1.00 97.12 101 PHE A N 1
ATOM 807 C CA . PHE A 1 101 ? -9.331 -3.698 -5.000 1.00 97.12 101 PHE A CA 1
ATOM 808 C C . PHE A 1 101 ? -8.943 -3.645 -6.481 1.00 97.12 101 PHE A C 1
ATOM 810 O O . PHE A 1 101 ? -8.030 -4.360 -6.896 1.00 97.12 101 PHE A O 1
ATOM 817 N N . PRO A 1 102 ? -9.561 -2.773 -7.297 1.00 97.88 102 PRO A N 1
ATOM 818 C CA . PRO A 1 102 ? -9.003 -2.475 -8.606 1.00 97.88 102 PRO A CA 1
ATOM 819 C C . PRO A 1 102 ? -7.619 -1.856 -8.384 1.00 97.88 102 PRO A C 1
ATOM 821 O O . PRO A 1 102 ? -7.468 -0.936 -7.579 1.00 97.88 102 PRO A O 1
ATOM 824 N N . LEU A 1 103 ? -6.583 -2.388 -9.036 1.00 98.50 103 LEU A N 1
ATOM 825 C CA . LEU A 1 103 ? -5.195 -2.007 -8.763 1.00 98.50 103 LEU A CA 1
ATOM 826 C C . LEU A 1 103 ? -4.593 -1.177 -9.894 1.00 98.50 103 LEU A C 1
ATOM 828 O O . LEU A 1 103 ? -4.741 -1.496 -11.075 1.00 98.50 103 LEU A O 1
ATOM 832 N N . SER A 1 104 ? -3.821 -0.163 -9.515 1.00 98.44 104 SER A N 1
ATOM 833 C CA . SER A 1 104 ? -2.834 0.479 -10.377 1.00 98.44 104 SER A CA 1
ATOM 834 C C . SER A 1 104 ? -1.433 0.303 -9.793 1.00 98.44 104 SER A C 1
ATOM 836 O O . SER A 1 104 ? -1.230 0.329 -8.576 1.00 98.44 104 SER A O 1
ATOM 838 N N . LEU A 1 105 ? -0.461 0.097 -10.677 1.00 98.69 105 LEU A N 1
ATOM 839 C CA . LEU A 1 105 ? 0.961 0.089 -10.362 1.00 98.69 105 LEU A CA 1
ATOM 840 C C . LEU A 1 105 ? 1.571 1.379 -10.899 1.00 98.69 105 LEU A C 1
ATOM 842 O O . LEU A 1 105 ? 1.463 1.677 -12.089 1.00 98.69 105 LEU A O 1
ATOM 846 N N . ILE A 1 106 ? 2.204 2.143 -10.016 1.00 98.50 106 ILE A N 1
ATOM 847 C CA . ILE A 1 106 ? 2.909 3.376 -10.367 1.00 98.50 106 ILE A CA 1
ATOM 848 C C . ILE A 1 106 ? 4.384 3.176 -10.058 1.00 98.50 106 ILE A C 1
ATOM 850 O O . ILE A 1 106 ? 4.727 2.871 -8.917 1.00 98.50 106 ILE A O 1
ATOM 854 N N . GLY A 1 107 ? 5.241 3.335 -11.061 1.00 98.31 107 GLY A N 1
ATOM 855 C CA . GLY A 1 107 ? 6.685 3.218 -10.920 1.00 98.31 107 GLY A CA 1
ATOM 856 C C . GLY A 1 107 ? 7.370 4.558 -10.762 1.00 98.31 107 GLY A C 1
ATOM 857 O O . GLY A 1 107 ? 7.013 5.543 -11.415 1.00 98.31 107 GLY A O 1
ATOM 858 N N . TYR A 1 108 ? 8.361 4.570 -9.878 1.00 98.38 108 TYR A N 1
ATOM 859 C CA . TYR A 1 108 ? 9.122 5.757 -9.532 1.00 98.38 108 TYR A CA 1
ATOM 860 C C . TYR A 1 108 ? 10.617 5.522 -9.699 1.00 98.38 108 TYR A C 1
ATOM 862 O O . TYR A 1 108 ? 11.110 4.434 -9.394 1.00 98.38 108 TYR A O 1
ATOM 870 N N . SER A 1 109 ? 11.328 6.564 -10.127 1.00 97.44 109 SER A N 1
ATOM 871 C CA . SER A 1 109 ? 12.791 6.584 -10.154 1.00 97.44 109 SER A CA 1
ATOM 872 C C . SER A 1 109 ? 13.382 6.720 -8.746 1.00 97.44 109 SER A C 1
ATOM 874 O O . SER A 1 109 ? 12.675 6.958 -7.758 1.00 97.44 109 SER A O 1
ATOM 876 N N . LYS A 1 110 ? 14.712 6.644 -8.651 1.00 95.69 110 LYS A N 1
ATOM 877 C CA . LYS A 1 110 ? 15.465 6.879 -7.412 1.00 95.69 110 LYS A CA 1
ATOM 878 C C . LYS A 1 110 ? 15.201 8.262 -6.799 1.00 95.69 110 LYS A C 1
ATOM 880 O O . LYS A 1 110 ? 15.134 8.394 -5.578 1.00 95.69 110 LYS A O 1
ATOM 885 N N . GLU A 1 111 ? 14.989 9.277 -7.630 1.00 95.56 111 GLU A N 1
ATOM 886 C CA . GLU A 1 111 ? 14.655 10.656 -7.240 1.00 95.56 111 GLU A CA 1
ATOM 887 C C . GLU A 1 111 ? 13.163 10.834 -6.903 1.00 95.56 111 GLU A C 1
ATOM 889 O O . GLU A 1 111 ? 12.697 11.959 -6.719 1.00 95.56 111 GLU A O 1
ATOM 894 N N . GLN A 1 112 ? 12.404 9.735 -6.828 1.00 96.44 112 GLN A N 1
ATOM 895 C CA . GLN A 1 112 ? 10.965 9.704 -6.559 1.00 96.44 112 GLN A CA 1
ATOM 896 C C . GLN A 1 112 ? 10.133 10.458 -7.608 1.00 96.44 112 GLN A C 1
ATOM 898 O O . GLN A 1 112 ? 9.101 11.048 -7.285 1.00 96.44 112 GLN A O 1
ATOM 903 N N . LYS A 1 113 ? 10.572 10.435 -8.873 1.00 96.38 113 LYS A N 1
ATOM 904 C CA . LYS A 1 113 ? 9.790 10.931 -10.015 1.00 96.38 113 LYS A CA 1
ATOM 905 C C . LYS A 1 113 ? 8.931 9.811 -10.576 1.00 96.38 113 LYS A C 1
ATOM 907 O O . LYS A 1 113 ? 9.415 8.691 -10.687 1.00 96.38 113 LYS A O 1
ATOM 912 N N . MET A 1 114 ? 7.682 10.101 -10.934 1.00 97.31 114 MET A N 1
ATOM 913 C CA . MET A 1 114 ? 6.828 9.124 -11.613 1.00 97.31 114 MET A CA 1
ATOM 914 C C . MET A 1 114 ? 7.366 8.880 -13.027 1.00 97.31 114 MET A C 1
ATOM 916 O O . MET A 1 114 ? 7.455 9.820 -13.813 1.00 97.31 114 MET A O 1
ATOM 920 N N . VAL A 1 115 ? 7.716 7.633 -13.332 1.00 98.19 115 VAL A N 1
ATOM 921 C CA . VAL A 1 115 ? 8.284 7.225 -14.633 1.00 98.19 115 VAL A CA 1
ATOM 922 C C . VAL A 1 115 ? 7.453 6.149 -15.327 1.00 98.19 115 VAL A C 1
ATOM 924 O O . VAL A 1 115 ? 7.606 5.929 -16.521 1.00 98.19 115 VAL A O 1
ATOM 927 N N . PHE A 1 116 ? 6.540 5.497 -14.603 1.00 98.44 116 PHE A N 1
ATOM 928 C CA . PHE A 1 116 ? 5.725 4.417 -15.146 1.00 98.44 116 PHE A CA 1
ATOM 929 C C . PHE A 1 116 ? 4.335 4.383 -14.508 1.00 98.44 116 PHE A C 1
ATOM 931 O O . PHE A 1 116 ? 4.183 4.652 -13.315 1.00 98.44 116 PHE A O 1
ATOM 938 N N . THR A 1 117 ? 3.319 4.002 -15.284 1.00 98.00 117 THR A N 1
ATOM 939 C CA . THR A 1 117 ? 1.968 3.725 -14.777 1.00 98.00 117 THR A CA 1
ATOM 940 C C . THR A 1 117 ? 1.337 2.562 -15.532 1.00 98.00 117 THR A C 1
ATOM 942 O O . THR A 1 117 ? 1.479 2.444 -16.748 1.00 98.00 117 THR A O 1
ATOM 945 N N . LYS A 1 118 ? 0.608 1.703 -14.817 1.00 98.38 118 LYS A N 1
ATOM 946 C CA . LYS A 1 118 ? -0.159 0.599 -15.400 1.00 98.38 118 LYS A CA 1
ATOM 947 C C . LYS A 1 118 ? -1.403 0.327 -14.566 1.00 98.38 118 LYS A C 1
ATOM 949 O O . LYS A 1 118 ? -1.309 0.084 -13.365 1.00 98.38 118 LYS A O 1
ATOM 954 N N . LEU A 1 119 ? -2.567 0.311 -15.211 1.00 98.44 119 LEU A N 1
ATOM 955 C CA . LEU A 1 119 ? -3.755 -0.318 -14.637 1.00 98.44 119 LEU A CA 1
ATOM 956 C C . LEU A 1 119 ? -3.569 -1.840 -14.703 1.00 98.44 119 LEU A C 1
ATOM 958 O O . LEU A 1 119 ? -3.248 -2.368 -15.772 1.00 98.44 119 LEU A O 1
ATOM 962 N N . VAL A 1 120 ? -3.738 -2.533 -13.576 1.00 98.25 120 VAL A N 1
ATOM 963 C CA . VAL A 1 120 ? -3.578 -3.996 -13.511 1.00 98.25 120 VAL A CA 1
ATOM 964 C C . VAL A 1 120 ? -4.721 -4.684 -14.254 1.00 98.25 120 VAL A C 1
ATOM 966 O O . VAL A 1 120 ? -4.476 -5.583 -15.048 1.00 98.25 120 VAL A O 1
ATOM 969 N N . GLY A 1 121 ? -5.960 -4.218 -14.063 1.00 96.50 121 GLY A N 1
ATOM 970 C CA . GLY A 1 121 ? -7.132 -4.825 -14.692 1.00 96.50 121 GLY A CA 1
ATOM 971 C C . GLY A 1 121 ? -7.230 -6.308 -14.338 1.00 96.50 121 GLY A C 1
ATOM 972 O O . GLY A 1 121 ? -7.225 -6.666 -13.160 1.00 96.50 121 GLY A O 1
ATOM 973 N N . ASP A 1 122 ? -7.277 -7.162 -15.361 1.00 96.44 122 ASP A N 1
ATOM 974 C CA . ASP A 1 122 ? -7.381 -8.605 -15.169 1.00 96.44 122 ASP A CA 1
ATOM 975 C C . ASP A 1 122 ? -6.056 -9.360 -15.047 1.00 96.44 122 ASP A C 1
ATOM 977 O O . ASP A 1 122 ? -6.082 -10.548 -14.705 1.00 96.44 122 ASP A O 1
ATOM 981 N N . ASP A 1 123 ? -4.930 -8.678 -15.268 1.00 97.19 123 ASP A N 1
ATOM 982 C CA . ASP A 1 123 ? -3.592 -9.265 -15.229 1.00 97.19 123 ASP A CA 1
ATOM 983 C C . ASP A 1 123 ? -3.284 -9.883 -13.849 1.00 97.19 123 ASP A C 1
ATOM 985 O O . ASP A 1 123 ? -3.696 -9.380 -12.798 1.00 97.19 123 ASP A O 1
ATOM 989 N N . ASP A 1 124 ? -2.496 -10.962 -13.830 1.00 96.62 124 ASP A N 1
ATOM 990 C CA . ASP A 1 124 ? -1.945 -11.479 -12.578 1.00 96.62 124 ASP A CA 1
ATOM 991 C C . ASP A 1 124 ? -0.828 -10.547 -12.082 1.00 96.62 124 ASP A C 1
ATOM 993 O O . ASP A 1 124 ? 0.269 -10.501 -12.643 1.00 96.62 124 ASP A O 1
ATOM 997 N N . VAL A 1 125 ? -1.099 -9.832 -10.988 1.00 97.00 125 VAL A N 1
ATOM 998 C CA . VAL A 1 125 ? -0.164 -8.878 -10.379 1.00 97.00 125 VAL A CA 1
ATOM 999 C C . VAL A 1 125 ? 1.171 -9.509 -9.945 1.00 97.00 125 VAL A C 1
ATOM 1001 O O . VAL A 1 125 ? 2.205 -8.856 -10.069 1.00 97.00 125 VAL A O 1
ATOM 1004 N N . ASP A 1 126 ? 1.193 -10.778 -9.521 1.00 95.88 126 ASP A N 1
ATOM 1005 C CA . ASP A 1 126 ? 2.432 -11.477 -9.135 1.00 95.88 126 ASP A CA 1
ATOM 1006 C C . ASP A 1 126 ? 3.343 -11.742 -10.344 1.00 95.88 126 ASP A C 1
ATOM 1008 O O . ASP A 1 126 ? 4.561 -11.828 -10.189 1.00 95.88 126 ASP A O 1
ATOM 1012 N N . LEU A 1 127 ? 2.768 -11.867 -11.545 1.00 95.81 127 LEU A N 1
ATOM 1013 C CA . LEU A 1 127 ? 3.512 -12.021 -12.801 1.00 95.81 127 LEU A CA 1
ATOM 1014 C C . LEU A 1 127 ? 3.848 -10.668 -13.433 1.00 95.81 127 LEU A C 1
ATOM 1016 O O . LEU A 1 127 ? 4.902 -10.508 -14.051 1.00 95.81 127 LEU A O 1
ATOM 1020 N N . LEU A 1 128 ? 2.961 -9.689 -13.268 1.00 97.19 128 LEU A N 1
ATOM 1021 C CA . LEU A 1 128 ? 3.116 -8.356 -13.832 1.00 97.19 128 LEU A CA 1
ATOM 1022 C C . LEU A 1 128 ? 4.244 -7.573 -13.149 1.00 97.19 128 LEU A C 1
ATOM 1024 O O . LEU A 1 128 ? 5.025 -6.923 -13.839 1.00 97.19 128 LEU A O 1
ATOM 1028 N N . ILE A 1 129 ? 4.359 -7.648 -11.818 1.00 97.88 129 ILE A N 1
ATOM 1029 C CA . ILE A 1 129 ? 5.379 -6.905 -11.062 1.00 97.88 129 ILE A CA 1
ATOM 1030 C C . ILE A 1 129 ? 6.809 -7.249 -11.527 1.00 97.88 129 ILE A C 1
ATOM 1032 O O . ILE A 1 129 ? 7.544 -6.318 -11.861 1.00 97.88 129 ILE A O 1
ATOM 1036 N N . PRO A 1 130 ? 7.231 -8.530 -11.592 1.00 96.38 130 PRO A N 1
ATOM 1037 C CA . PRO A 1 130 ? 8.564 -8.871 -12.082 1.00 96.38 130 PRO A CA 1
ATOM 1038 C C . PRO A 1 130 ? 8.820 -8.409 -13.509 1.00 96.38 130 PRO A C 1
ATOM 1040 O O . PRO A 1 130 ? 9.879 -7.858 -13.787 1.00 96.38 130 PRO A O 1
ATOM 1043 N N . LYS A 1 131 ? 7.830 -8.579 -14.393 1.00 96.75 131 LYS A N 1
ATOM 1044 C CA . LYS A 1 131 ? 7.938 -8.151 -15.787 1.00 96.75 131 LYS A CA 1
ATOM 1045 C C . LYS A 1 131 ? 8.194 -6.648 -15.889 1.00 96.75 131 LYS A C 1
ATOM 1047 O O . LYS A 1 131 ? 9.036 -6.246 -16.675 1.00 96.75 131 LYS A O 1
ATOM 1052 N N . ILE A 1 132 ? 7.508 -5.835 -15.081 1.00 97.88 132 ILE A N 1
ATOM 1053 C CA . ILE A 1 132 ? 7.737 -4.384 -15.048 1.00 97.88 132 ILE A CA 1
ATOM 1054 C C . ILE A 1 132 ? 9.169 -4.072 -14.608 1.00 97.88 132 ILE A C 1
ATOM 1056 O O . ILE A 1 132 ? 9.833 -3.279 -15.260 1.00 97.88 132 ILE A O 1
ATOM 1060 N N . PHE A 1 133 ? 9.665 -4.697 -13.537 1.00 97.25 133 PHE A N 1
ATOM 1061 C CA . PHE A 1 133 ? 11.048 -4.470 -13.100 1.00 97.25 133 PHE A CA 1
ATOM 1062 C C . PHE A 1 133 ? 12.090 -4.929 -14.134 1.00 97.25 133 PHE A C 1
ATOM 1064 O O . PHE A 1 133 ? 13.162 -4.336 -14.222 1.00 97.25 133 PHE A O 1
ATOM 1071 N N . GLU A 1 134 ? 11.782 -5.958 -14.926 1.00 95.38 134 GLU A N 1
ATOM 1072 C CA . GLU A 1 134 ? 12.649 -6.436 -16.005 1.00 95.38 134 GLU A CA 1
ATOM 1073 C C . GLU A 1 134 ? 12.658 -5.492 -17.217 1.00 95.38 134 GLU A C 1
ATOM 1075 O O . GLU A 1 134 ? 13.721 -5.246 -17.788 1.00 95.38 134 GLU A O 1
ATOM 1080 N N . THR A 1 135 ? 11.498 -4.964 -17.623 1.00 96.81 135 THR A N 1
ATOM 1081 C CA . THR A 1 135 ? 11.379 -4.165 -18.855 1.00 96.81 135 THR A CA 1
ATOM 1082 C C . THR A 1 135 ? 11.581 -2.669 -18.641 1.00 96.81 135 THR A C 1
ATOM 1084 O O . THR A 1 135 ? 12.103 -1.998 -19.528 1.00 96.81 135 THR A O 1
ATOM 1087 N N . GLU A 1 136 ? 11.200 -2.135 -17.482 1.00 97.62 136 GLU A N 1
ATOM 1088 C CA . GLU A 1 136 ? 11.190 -0.698 -17.200 1.00 97.62 136 GLU A CA 1
ATOM 1089 C C . GLU A 1 136 ? 12.407 -0.296 -16.357 1.00 97.62 136 GLU A C 1
ATOM 1091 O O . GLU A 1 136 ? 12.328 -0.119 -15.142 1.00 97.62 136 GLU A O 1
ATOM 1096 N N . THR A 1 137 ? 13.560 -0.120 -17.004 1.00 95.62 137 THR A N 1
ATOM 1097 C CA . THR A 1 137 ? 14.849 0.088 -16.315 1.00 95.62 137 THR A CA 1
ATOM 1098 C C . THR A 1 137 ? 14.948 1.376 -15.488 1.00 95.62 137 THR A C 1
ATOM 1100 O O . THR A 1 137 ? 15.860 1.504 -14.675 1.00 95.62 137 THR A O 1
ATOM 1103 N N . GLU A 1 138 ? 14.053 2.348 -15.697 1.00 97.25 138 GLU A N 1
ATOM 1104 C CA . GLU A 1 138 ? 13.991 3.585 -14.899 1.00 97.25 138 GLU A CA 1
ATOM 1105 C C . GLU A 1 138 ? 13.197 3.422 -13.588 1.00 97.25 138 GLU A C 1
ATOM 1107 O O . GLU A 1 138 ? 13.243 4.300 -12.720 1.00 97.25 138 GLU A O 1
ATOM 1112 N N . VAL A 1 139 ? 12.464 2.314 -13.425 1.00 98.31 139 VAL A N 1
ATOM 1113 C CA . VAL A 1 139 ? 11.658 2.028 -12.233 1.00 98.31 139 VAL A CA 1
ATOM 1114 C C . VAL A 1 139 ? 12.543 1.452 -11.126 1.00 98.31 139 VAL A C 1
ATOM 1116 O O . VAL A 1 139 ? 12.966 0.303 -11.175 1.00 98.31 139 VAL A O 1
ATOM 1119 N N . GLU A 1 140 ? 12.746 2.226 -10.062 1.00 97.56 140 GLU A N 1
ATOM 1120 C CA . GLU A 1 140 ? 13.443 1.787 -8.844 1.00 97.56 140 GLU A CA 1
ATOM 1121 C C . GLU A 1 140 ? 12.494 1.042 -7.890 1.00 97.56 140 GLU A C 1
ATOM 1123 O O . GLU A 1 140 ? 12.865 0.091 -7.199 1.00 97.56 140 GLU A O 1
ATOM 1128 N N . TYR A 1 141 ? 11.239 1.486 -7.811 1.00 98.12 141 TYR A N 1
ATOM 1129 C CA . TYR A 1 141 ? 10.205 0.845 -7.004 1.00 98.12 141 TYR A CA 1
ATOM 1130 C C . TYR A 1 141 ? 8.814 1.134 -7.559 1.00 98.12 141 TYR A C 1
ATOM 1132 O O . TYR A 1 141 ? 8.595 2.128 -8.254 1.00 98.12 141 TYR A O 1
ATOM 1140 N N . LEU A 1 142 ? 7.852 0.291 -7.188 1.00 98.62 142 LEU A N 1
ATOM 1141 C CA . LEU A 1 142 ? 6.442 0.493 -7.501 1.00 98.62 142 LEU A CA 1
ATOM 1142 C C . LEU A 1 142 ? 5.656 0.850 -6.239 1.00 98.62 142 LEU A C 1
ATOM 1144 O O . LEU A 1 142 ? 5.944 0.373 -5.138 1.00 98.62 142 LEU A O 1
ATOM 1148 N N . HIS A 1 143 ? 4.606 1.640 -6.407 1.00 98.56 143 HIS A N 1
ATOM 1149 C CA . HIS A 1 143 ? 3.479 1.678 -5.488 1.00 98.56 143 HIS A CA 1
ATOM 1150 C C . HIS A 1 143 ? 2.317 0.911 -6.108 1.00 98.56 143 HIS A C 1
ATOM 1152 O O . HIS A 1 143 ? 1.914 1.208 -7.233 1.00 98.56 143 HIS A O 1
ATOM 1158 N N . ALA A 1 144 ? 1.754 -0.028 -5.353 1.00 98.50 144 ALA A N 1
ATOM 1159 C CA . ALA A 1 144 ? 0.408 -0.509 -5.613 1.00 98.50 144 ALA A CA 1
ATOM 1160 C C . ALA A 1 144 ? -0.584 0.461 -4.965 1.00 98.50 144 ALA A C 1
ATOM 1162 O O . ALA A 1 144 ? -0.469 0.797 -3.777 1.00 98.50 144 ALA A O 1
ATOM 1163 N N . ARG A 1 145 ? -1.551 0.921 -5.752 1.00 98.25 145 ARG A N 1
ATOM 1164 C CA . ARG A 1 145 ? -2.631 1.802 -5.308 1.00 98.25 145 ARG A CA 1
ATOM 1165 C C . ARG A 1 145 ? -3.977 1.218 -5.701 1.00 98.25 145 ARG A C 1
ATOM 1167 O O . ARG A 1 145 ? -4.072 0.453 -6.658 1.00 98.25 145 ARG A O 1
ATOM 1174 N N . ASN A 1 146 ? -5.015 1.595 -4.961 1.00 97.81 146 ASN A N 1
ATOM 1175 C CA . ASN A 1 146 ? -6.379 1.373 -5.428 1.00 97.81 146 ASN A CA 1
ATOM 1176 C C . ASN A 1 146 ? -6.626 2.308 -6.626 1.00 97.81 146 ASN A C 1
ATOM 1178 O O . ASN A 1 146 ? -6.335 3.499 -6.532 1.00 97.81 146 ASN A O 1
ATOM 1182 N N . ALA A 1 147 ? -7.105 1.780 -7.747 1.00 97.50 147 ALA A N 1
ATOM 1183 C CA . ALA A 1 147 ? -7.241 2.511 -9.001 1.00 97.50 147 ALA A CA 1
ATOM 1184 C C . ALA A 1 147 ? -8.424 3.490 -9.011 1.00 97.50 147 ALA A C 1
ATOM 1186 O O . ALA A 1 147 ? -8.380 4.466 -9.752 1.00 97.50 147 ALA A O 1
ATOM 1187 N N . GLU A 1 148 ? -9.447 3.260 -8.186 1.00 95.88 148 GLU A N 1
ATOM 1188 C CA . GLU A 1 148 ? -10.615 4.142 -8.080 1.00 95.88 148 GLU A CA 1
ATOM 1189 C C . GLU A 1 148 ? -10.401 5.222 -7.019 1.00 95.88 148 GLU A C 1
ATOM 1191 O O . GLU A 1 148 ? -10.599 6.408 -7.267 1.00 95.88 148 GLU A O 1
ATOM 1196 N N . ALA A 1 149 ? -9.955 4.817 -5.828 1.00 94.62 149 ALA A N 1
ATOM 1197 C CA . ALA A 1 149 ? -9.760 5.720 -4.697 1.00 94.62 149 ALA A CA 1
ATOM 1198 C C . ALA A 1 149 ? -8.378 6.396 -4.684 1.00 94.62 149 ALA A C 1
ATOM 1200 O O . ALA A 1 149 ? -8.128 7.270 -3.854 1.00 94.62 149 ALA A O 1
ATOM 1201 N N . CYS A 1 150 ? -7.443 5.959 -5.534 1.00 95.19 150 CYS A N 1
ATOM 1202 C CA . CYS A 1 150 ? -6.044 6.413 -5.595 1.00 95.19 150 CYS A CA 1
ATOM 1203 C C . CYS A 1 150 ? -5.227 6.214 -4.301 1.00 95.19 150 CYS A C 1
ATOM 1205 O O . CYS A 1 150 ? -4.060 6.617 -4.224 1.00 95.19 150 CYS A O 1
ATOM 1207 N N . CYS A 1 151 ? -5.796 5.581 -3.272 1.00 94.75 151 CYS A N 1
ATOM 1208 C CA . CYS A 1 151 ? -5.128 5.377 -1.995 1.00 94.75 151 CYS A CA 1
ATOM 1209 C C . CYS A 1 151 ? -3.906 4.464 -2.137 1.00 94.75 151 CYS A C 1
ATOM 1211 O O . CYS A 1 151 ? -3.942 3.449 -2.835 1.00 94.75 151 CYS A O 1
ATOM 1213 N N . PHE A 1 152 ? -2.848 4.780 -1.391 1.00 97.94 152 PHE A N 1
ATOM 1214 C CA . PHE A 1 152 ? -1.695 3.900 -1.236 1.00 97.94 152 PHE A CA 1
ATOM 1215 C C . PHE A 1 152 ? -2.106 2.581 -0.567 1.00 97.94 152 PHE A C 1
ATOM 1217 O O . PHE A 1 152 ? -2.827 2.588 0.441 1.00 97.94 152 PHE A O 1
ATOM 1224 N N . ILE A 1 153 ? -1.659 1.461 -1.141 1.00 98.12 153 ILE A N 1
ATOM 1225 C CA . ILE A 1 153 ? -1.806 0.124 -0.558 1.00 98.12 153 ILE A CA 1
ATOM 1226 C C . ILE A 1 153 ? -0.457 -0.324 -0.015 1.00 98.12 153 ILE A C 1
A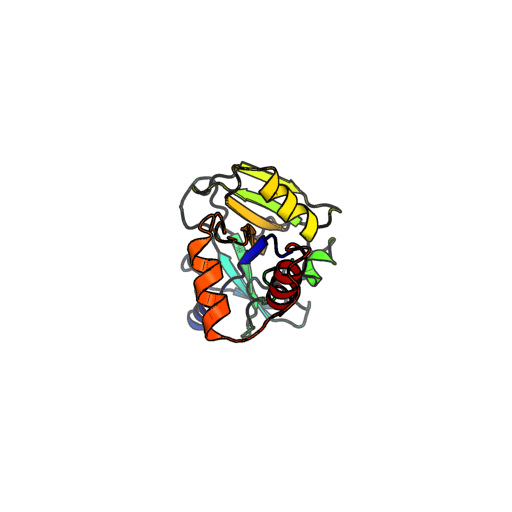TOM 1228 O O . ILE A 1 153 ? -0.337 -0.552 1.185 1.00 98.12 153 ILE A O 1
ATOM 1232 N N . VAL A 1 154 ? 0.551 -0.444 -0.886 1.00 98.38 154 VAL A N 1
ATOM 1233 C CA . VAL A 1 154 ? 1.865 -0.948 -0.483 1.00 98.38 154 VAL A CA 1
ATOM 1234 C C . VAL A 1 154 ? 2.973 -0.559 -1.458 1.00 98.38 154 VAL A C 1
ATOM 1236 O O . VAL A 1 154 ? 2.731 -0.333 -2.647 1.00 98.38 154 VAL A O 1
ATOM 1239 N N . LYS A 1 155 ? 4.209 -0.507 -0.954 1.00 98.44 155 LYS A N 1
ATOM 1240 C CA . LYS A 1 155 ? 5.420 -0.326 -1.755 1.00 98.44 155 LYS A CA 1
ATOM 1241 C C . LYS A 1 155 ? 6.013 -1.678 -2.137 1.00 98.44 155 LYS A C 1
ATOM 1243 O O . LYS A 1 155 ? 6.123 -2.580 -1.309 1.00 98.44 155 LYS A O 1
ATOM 1248 N N . LEU A 1 156 ? 6.436 -1.791 -3.388 1.00 98.38 156 LEU A N 1
ATOM 1249 C CA . LEU A 1 156 ? 7.048 -2.980 -3.965 1.00 98.38 156 LEU A CA 1
ATOM 1250 C C . LEU A 1 156 ? 8.450 -2.613 -4.445 1.00 98.38 156 LEU A C 1
ATOM 1252 O O . LEU A 1 156 ? 8.643 -1.573 -5.075 1.00 98.38 156 LEU A O 1
ATOM 1256 N N . LYS A 1 157 ? 9.426 -3.463 -4.154 1.00 97.19 157 LYS A N 1
ATOM 1257 C CA . LYS A 1 157 ? 10.811 -3.324 -4.609 1.00 97.19 157 LYS A CA 1
ATOM 1258 C C . LYS A 1 157 ? 11.212 -4.553 -5.398 1.00 97.19 157 LYS A C 1
ATOM 1260 O O . LYS A 1 157 ? 10.740 -5.649 -5.104 1.00 97.19 157 LYS A O 1
ATOM 1265 N N . GLU A 1 158 ? 12.115 -4.386 -6.346 1.00 94.25 158 GLU A N 1
ATOM 1266 C CA . GLU A 1 158 ? 12.732 -5.526 -7.007 1.00 94.25 158 GLU A CA 1
ATOM 1267 C C . GLU A 1 158 ? 13.509 -6.381 -5.988 1.00 94.25 158 GLU A C 1
ATOM 1269 O O . GLU A 1 158 ? 14.111 -5.865 -5.039 1.00 94.25 158 GLU A O 1
ATOM 1274 N N . PHE A 1 159 ? 13.484 -7.702 -6.160 1.00 90.06 159 PHE A N 1
ATOM 1275 C CA . PHE A 1 159 ? 14.296 -8.626 -5.376 1.00 90.06 159 PHE A CA 1
ATOM 1276 C C . PHE A 1 159 ? 15.232 -9.386 -6.308 1.00 90.06 159 PHE A C 1
ATOM 1278 O O . PHE A 1 159 ? 14.832 -10.330 -6.987 1.00 90.06 159 PHE A O 1
ATOM 1285 N N . LYS A 1 160 ? 16.502 -8.983 -6.306 1.00 80.31 160 LYS A N 1
ATOM 1286 C CA . LYS A 1 160 ? 17.578 -9.665 -7.023 1.00 80.31 160 LYS A CA 1
ATOM 1287 C C . LYS A 1 160 ? 18.369 -10.519 -6.039 1.00 80.31 160 LYS A C 1
ATOM 1289 O O . LYS A 1 160 ? 18.943 -10.000 -5.082 1.00 80.31 160 LYS A O 1
ATOM 1294 N N . ILE A 1 161 ? 18.424 -11.830 -6.278 1.00 70.81 161 ILE A N 1
ATOM 1295 C CA . ILE A 1 161 ? 19.403 -12.685 -5.602 1.00 70.81 161 ILE A CA 1
ATOM 1296 C C . ILE A 1 161 ? 20.763 -12.300 -6.173 1.00 70.81 161 ILE A C 1
ATOM 1298 O O . ILE A 1 161 ? 21.064 -12.590 -7.329 1.00 70.81 161 ILE A O 1
ATOM 1302 N N . CYS A 1 162 ? 21.581 -11.629 -5.367 1.00 54.25 162 CYS A N 1
ATOM 1303 C CA . CYS A 1 162 ? 22.985 -11.454 -5.692 1.00 54.25 162 CYS A CA 1
ATOM 1304 C C . CYS A 1 162 ? 23.646 -12.825 -5.536 1.00 54.25 162 CYS A C 1
ATOM 1306 O O . CYS A 1 162 ? 24.032 -13.210 -4.434 1.00 54.25 162 CYS A O 1
ATOM 1308 N N . ILE A 1 163 ? 23.701 -13.604 -6.617 1.00 55.25 163 ILE A N 1
ATOM 1309 C CA . ILE A 1 163 ? 24.606 -14.746 -6.671 1.00 55.25 163 ILE A CA 1
ATOM 1310 C C . ILE A 1 163 ? 25.995 -14.111 -6.758 1.00 55.25 163 ILE A C 1
ATOM 1312 O O . ILE A 1 163 ? 26.279 -13.461 -7.771 1.00 55.25 163 ILE A O 1
ATOM 1316 N N . PRO A 1 164 ? 26.845 -14.209 -5.716 1.00 48.66 164 PRO A N 1
ATOM 1317 C CA . PRO A 1 164 ? 28.213 -13.745 -5.846 1.00 48.66 164 PRO A CA 1
ATOM 1318 C C . PRO A 1 164 ? 28.806 -14.452 -7.059 1.00 48.66 164 PRO A C 1
ATOM 1320 O O . PRO A 1 164 ? 28.622 -15.656 -7.239 1.00 48.66 164 PRO A O 1
ATOM 1323 N N . LYS A 1 165 ? 29.447 -13.672 -7.927 1.00 41.69 165 LYS A N 1
ATOM 1324 C CA . LYS A 1 165 ? 30.091 -14.137 -9.152 1.00 41.69 165 LYS A CA 1
ATOM 1325 C C . LYS A 1 165 ? 31.098 -15.234 -8.771 1.00 41.69 165 LYS A C 1
ATOM 1327 O O . LYS A 1 165 ? 32.225 -14.938 -8.400 1.00 41.69 165 LYS A O 1
ATOM 1332 N N . LEU A 1 166 ? 30.684 -16.500 -8.803 1.00 43.72 166 LEU A N 1
ATOM 1333 C CA . LEU A 1 166 ? 31.569 -17.660 -8.716 1.00 43.72 166 LEU A CA 1
ATOM 1334 C C . LEU A 1 166 ? 32.217 -17.817 -10.099 1.00 43.72 166 LEU A C 1
ATOM 1336 O O . LEU A 1 166 ? 31.811 -18.633 -10.916 1.00 43.72 166 LEU A O 1
ATOM 1340 N N . PHE A 1 167 ? 33.171 -16.935 -10.372 1.00 37.00 167 PHE A N 1
ATOM 1341 C CA . PHE A 1 167 ? 34.111 -16.926 -11.495 1.00 37.00 167 PHE A CA 1
ATOM 1342 C C . PHE A 1 167 ? 35.459 -16.590 -10.844 1.00 37.00 167 PHE A C 1
ATOM 1344 O O . PHE A 1 167 ? 35.532 -15.586 -10.145 1.00 37.00 167 PHE A O 1
ATOM 1351 N N . GLU A 1 168 ? 36.556 -17.330 -10.931 1.00 37.75 168 GLU A N 1
ATOM 1352 C CA . GLU A 1 168 ? 36.960 -18.558 -11.615 1.00 37.75 168 GLU A CA 1
ATOM 1353 C C . GLU A 1 168 ? 38.073 -19.127 -10.720 1.00 37.75 168 GLU A C 1
ATOM 1355 O O . GLU A 1 168 ? 39.074 -18.448 -10.504 1.00 37.75 168 GLU A O 1
ATOM 1360 N N . ILE A 1 169 ? 37.943 -20.344 -10.185 1.00 40.34 169 ILE A N 1
ATOM 1361 C CA . ILE A 1 169 ? 39.135 -21.072 -9.721 1.00 40.34 169 ILE A CA 1
ATOM 1362 C C . ILE A 1 169 ? 39.604 -21.897 -10.916 1.00 40.34 169 ILE A C 1
ATOM 1364 O O . ILE A 1 169 ? 39.322 -23.086 -11.019 1.00 40.34 169 ILE A O 1
ATOM 1368 N N . THR A 1 170 ? 40.280 -21.248 -11.862 1.00 41.12 170 THR A N 1
ATOM 1369 C CA . THR A 1 170 ? 41.144 -21.926 -12.838 1.00 41.12 170 THR A CA 1
ATOM 1370 C C . THR A 1 170 ? 42.555 -22.003 -12.267 1.00 41.12 170 THR A C 1
ATOM 1372 O O . THR A 1 170 ? 43.508 -21.515 -12.865 1.00 41.12 170 THR A O 1
ATOM 1375 N N . ASP A 1 171 ? 42.689 -22.573 -11.074 1.00 38.78 171 ASP A N 1
ATOM 1376 C CA . ASP A 1 171 ? 43.993 -22.943 -10.544 1.00 38.78 171 ASP A CA 1
ATOM 1377 C C . ASP A 1 171 ? 43.920 -24.400 -10.087 1.00 38.78 171 ASP A C 1
ATOM 1379 O O . ASP A 1 171 ? 43.414 -24.730 -9.011 1.00 38.78 171 ASP A O 1
ATOM 1383 N N . ASN A 1 172 ? 44.398 -25.286 -10.965 1.00 48.88 172 ASN A N 1
ATOM 1384 C CA . ASN A 1 172 ? 44.483 -26.731 -10.740 1.00 48.88 172 ASN A CA 1
ATOM 1385 C C . ASN A 1 172 ? 45.350 -27.100 -9.518 1.00 48.88 172 ASN A C 1
ATOM 1387 O O . ASN A 1 172 ? 45.383 -28.268 -9.130 1.00 48.88 172 ASN A O 1
ATOM 1391 N N . SER A 1 173 ? 46.030 -26.139 -8.884 1.00 43.50 173 SER A N 1
ATOM 1392 C CA . SER A 1 173 ? 46.827 -26.370 -7.676 1.00 43.50 173 SER A CA 1
ATOM 1393 C C . SER A 1 173 ? 45.995 -26.520 -6.393 1.00 43.50 173 SER A C 1
ATOM 1395 O O . SER A 1 173 ? 46.450 -27.152 -5.437 1.00 43.50 173 SER A O 1
ATOM 1397 N N . ILE A 1 174 ? 44.758 -26.003 -6.349 1.00 45.75 174 ILE A N 1
ATOM 1398 C CA . ILE A 1 174 ? 43.896 -26.111 -5.153 1.00 45.75 174 ILE A CA 1
ATOM 1399 C C . ILE A 1 174 ? 43.191 -27.474 -5.106 1.00 45.75 174 ILE A C 1
ATOM 1401 O O . ILE A 1 174 ? 43.002 -28.047 -4.030 1.00 45.75 174 ILE A O 1
ATOM 1405 N N . THR A 1 175 ? 42.867 -28.038 -6.271 1.00 42.25 175 THR A N 1
ATOM 1406 C CA . THR A 1 175 ? 42.237 -29.359 -6.394 1.00 42.25 175 THR A CA 1
ATOM 1407 C C . THR A 1 175 ? 43.112 -30.492 -5.862 1.00 42.25 175 THR A C 1
ATOM 1409 O O . THR A 1 175 ? 42.583 -31.402 -5.231 1.00 42.25 175 THR A O 1
ATOM 1412 N N . GLU A 1 176 ? 44.437 -30.433 -6.014 1.00 37.78 176 GLU A N 1
ATOM 1413 C CA . GLU A 1 176 ? 45.320 -31.485 -5.482 1.00 37.78 176 GLU A CA 1
ATOM 1414 C C . GLU A 1 176 ? 45.454 -31.437 -3.954 1.00 37.78 176 GLU A C 1
ATOM 1416 O O . GLU A 1 176 ? 45.578 -32.478 -3.304 1.00 37.78 176 GLU A O 1
ATOM 1421 N N . LYS A 1 177 ? 45.369 -30.246 -3.351 1.00 39.03 177 LYS A N 1
ATOM 1422 C CA . LYS A 1 177 ? 45.565 -30.089 -1.905 1.00 39.03 177 LYS A CA 1
ATOM 1423 C C . LYS A 1 177 ? 44.371 -30.593 -1.090 1.00 39.03 177 LYS A C 1
ATOM 1425 O O . LYS A 1 177 ? 44.563 -31.181 -0.032 1.00 39.03 177 LYS A O 1
ATOM 1430 N N . PHE A 1 178 ? 43.151 -30.440 -1.611 1.00 37.47 178 PHE A N 1
ATOM 1431 C CA . PHE A 1 178 ? 41.932 -30.916 -0.942 1.00 37.47 178 PHE A CA 1
ATOM 1432 C C . PHE A 1 178 ? 41.751 -32.442 -1.016 1.00 37.47 178 PHE A C 1
ATOM 1434 O O . PHE A 1 178 ? 41.142 -33.037 -0.125 1.00 37.47 178 PHE A O 1
ATOM 1441 N N . ILE A 1 179 ? 42.292 -33.085 -2.058 1.00 41.47 179 ILE A N 1
ATOM 1442 C CA . ILE A 1 179 ? 42.174 -34.535 -2.278 1.00 41.47 179 ILE A CA 1
ATOM 1443 C C . ILE A 1 179 ? 43.091 -35.327 -1.329 1.00 41.47 179 ILE A C 1
ATOM 1445 O O . ILE A 1 179 ? 42.706 -36.403 -0.871 1.00 41.47 179 ILE A O 1
ATOM 1449 N N . ASN A 1 180 ? 44.258 -34.786 -0.963 1.00 39.44 180 ASN A N 1
ATOM 1450 C CA . ASN A 1 180 ? 45.219 -35.492 -0.107 1.00 39.44 180 ASN A CA 1
ATOM 1451 C C . ASN A 1 180 ? 44.866 -35.506 1.392 1.00 39.44 180 ASN A C 1
ATOM 1453 O O . ASN A 1 180 ? 45.337 -36.391 2.100 1.00 39.44 180 ASN A O 1
ATOM 1457 N N . GLU A 1 181 ? 44.029 -34.588 1.889 1.00 41.69 181 GLU A N 1
ATOM 1458 C CA . GLU A 1 181 ? 43.682 -34.534 3.323 1.00 41.69 181 GLU A CA 1
ATOM 1459 C C . GLU A 1 181 ? 42.455 -35.377 3.712 1.00 41.69 181 GLU A C 1
ATOM 1461 O O . GLU A 1 181 ? 42.278 -35.668 4.891 1.00 41.69 181 GLU A O 1
ATOM 1466 N N . ASN A 1 182 ? 41.621 -35.817 2.758 1.00 40.44 182 ASN A N 1
ATOM 1467 C CA . ASN A 1 182 ? 40.331 -36.459 3.071 1.00 40.44 182 ASN A CA 1
ATOM 1468 C C . ASN A 1 182 ? 40.084 -37.833 2.426 1.00 40.44 182 ASN A C 1
ATOM 1470 O O . ASN A 1 182 ? 38.959 -38.322 2.472 1.00 40.44 182 ASN A O 1
ATOM 1474 N N . GLY A 1 183 ? 41.106 -38.487 1.863 1.00 37.34 183 GLY A N 1
ATOM 1475 C CA . GLY A 1 183 ? 41.089 -39.943 1.641 1.00 37.34 183 GLY A CA 1
ATOM 1476 C C . GLY A 1 183 ? 39.867 -40.517 0.908 1.00 37.34 183 GLY A C 1
ATOM 1477 O O . GLY A 1 183 ? 39.454 -41.636 1.204 1.00 37.34 183 GLY A O 1
ATOM 1478 N N . LEU A 1 184 ? 39.283 -39.786 -0.045 1.00 35.38 184 LEU A N 1
ATOM 1479 C CA . LEU A 1 184 ? 38.182 -40.270 -0.879 1.00 35.38 184 LEU A CA 1
ATOM 1480 C C . LEU A 1 184 ? 38.649 -40.354 -2.326 1.00 35.38 184 LEU A C 1
ATOM 1482 O O . LEU A 1 184 ? 38.488 -39.439 -3.130 1.00 35.38 184 LEU A O 1
ATOM 1486 N N . ALA A 1 185 ? 39.261 -41.490 -2.643 1.00 30.27 185 ALA A N 1
ATOM 1487 C CA . ALA A 1 185 ? 39.462 -41.892 -4.018 1.00 30.27 185 ALA A CA 1
ATOM 1488 C C . ALA A 1 185 ? 38.120 -42.292 -4.656 1.00 30.27 185 ALA A C 1
ATOM 1490 O O . ALA A 1 185 ? 37.268 -42.919 -4.023 1.00 30.27 185 ALA A O 1
ATOM 1491 N N . THR A 1 186 ? 38.054 -42.050 -5.966 1.00 31.83 186 THR A N 1
ATOM 1492 C CA . THR A 1 186 ? 37.216 -42.679 -7.006 1.00 31.83 186 THR A CA 1
ATOM 1493 C C . THR A 1 186 ? 36.045 -41.861 -7.592 1.00 31.83 186 THR A C 1
ATOM 1495 O O . THR A 1 186 ? 35.051 -41.566 -6.939 1.00 31.83 186 THR A O 1
ATOM 1498 N N . LEU A 1 187 ? 36.183 -41.641 -8.914 1.00 31.25 187 LEU A N 1
ATOM 1499 C CA . LEU A 1 187 ? 35.206 -41.274 -9.956 1.00 31.25 187 LEU A CA 1
ATOM 1500 C C . LEU A 1 187 ? 34.882 -39.792 -10.205 1.00 31.25 187 LEU A C 1
ATOM 1502 O O . LEU A 1 187 ? 33.738 -39.348 -10.198 1.00 31.25 187 LEU A O 1
ATOM 1506 N N . ILE A 1 188 ? 35.916 -39.071 -10.646 1.00 41.12 188 ILE A N 1
ATOM 1507 C CA . ILE A 1 188 ? 35.781 -37.924 -11.551 1.00 41.12 188 ILE A CA 1
ATOM 1508 C C . ILE A 1 188 ? 35.510 -38.456 -12.966 1.00 41.12 188 ILE A C 1
ATOM 1510 O O . ILE A 1 188 ? 36.424 -38.819 -13.696 1.00 41.12 188 ILE A O 1
ATOM 1514 N N . THR A 1 189 ? 34.245 -38.497 -13.371 1.00 37.75 189 THR A N 1
ATOM 1515 C CA . THR A 1 189 ? 33.840 -38.218 -14.758 1.00 37.75 189 THR A CA 1
ATOM 1516 C C . THR A 1 189 ? 32.433 -37.622 -14.732 1.00 37.75 189 THR A C 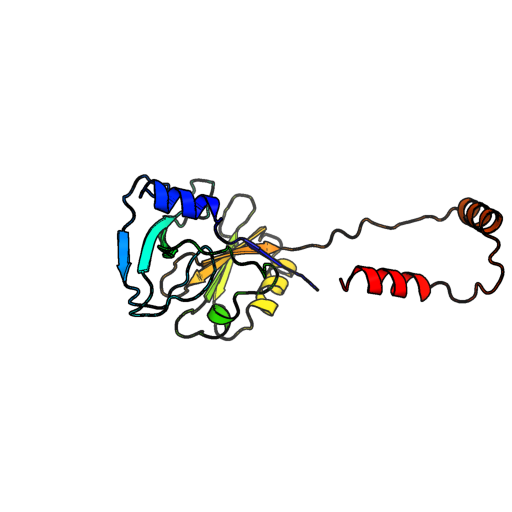1
ATOM 1518 O O . THR A 1 189 ? 31.497 -38.247 -14.249 1.00 37.75 189 THR A O 1
ATOM 1521 N N . LYS A 1 190 ? 32.304 -36.410 -15.295 1.00 36.59 190 LYS A N 1
ATOM 1522 C CA . LYS A 1 190 ? 31.099 -35.552 -15.413 1.00 36.59 190 LYS A CA 1
ATOM 1523 C C . LYS A 1 190 ? 30.839 -34.597 -14.234 1.00 36.59 190 LYS A C 1
ATOM 1525 O O . LYS A 1 190 ? 29.820 -34.649 -13.550 1.00 36.59 190 LYS A O 1
ATOM 1530 N N . GLY A 1 191 ? 31.752 -33.637 -14.085 1.00 37.97 191 GLY A N 1
ATOM 1531 C CA . GLY A 1 191 ? 31.692 -32.498 -13.161 1.00 37.97 191 GLY A CA 1
ATOM 1532 C C . GLY A 1 191 ? 30.651 -31.418 -13.489 1.00 37.97 191 GLY A C 1
ATOM 1533 O O . GLY A 1 191 ? 30.988 -30.245 -13.501 1.00 37.97 191 GLY A O 1
ATOM 1534 N N . HIS A 1 192 ? 29.388 -31.786 -13.716 1.00 41.09 192 HIS A N 1
ATOM 1535 C CA . HIS A 1 192 ? 28.301 -30.797 -13.816 1.00 41.09 192 HIS A CA 1
ATOM 1536 C C . HIS A 1 192 ? 27.092 -31.081 -12.917 1.00 41.09 192 HIS A C 1
ATOM 1538 O O . HIS A 1 192 ? 26.309 -30.169 -12.675 1.00 41.09 192 HIS A O 1
ATOM 1544 N N . LEU A 1 193 ? 26.938 -32.292 -12.368 1.00 36.91 193 LEU A N 1
ATOM 1545 C CA . LEU A 1 193 ? 25.720 -32.655 -11.626 1.00 36.91 193 LEU A CA 1
ATOM 1546 C C . LEU A 1 193 ? 25.802 -32.452 -10.104 1.00 36.91 193 LEU A C 1
ATOM 1548 O O . LEU A 1 193 ? 24.785 -32.174 -9.475 1.00 36.91 193 LEU A O 1
ATOM 1552 N N . PHE A 1 194 ? 26.988 -32.549 -9.498 1.00 41.00 194 PHE A N 1
ATOM 1553 C CA . PHE A 1 194 ? 27.103 -32.537 -8.032 1.00 41.00 194 PHE A CA 1
ATOM 1554 C C . PHE A 1 194 ? 26.937 -31.140 -7.414 1.00 41.00 194 PHE A C 1
ATOM 1556 O O . PHE A 1 194 ? 26.347 -30.998 -6.345 1.00 41.00 194 PHE A O 1
ATOM 1563 N N . LEU A 1 195 ? 27.386 -30.092 -8.114 1.00 40.31 195 LEU A N 1
ATOM 1564 C CA . LEU A 1 195 ? 27.247 -28.712 -7.640 1.00 40.31 195 LEU A CA 1
ATOM 1565 C C . LEU A 1 195 ? 25.795 -28.215 -7.746 1.00 40.31 195 LEU A C 1
ATOM 1567 O O . LEU A 1 195 ? 25.321 -27.490 -6.876 1.00 40.31 195 LEU A O 1
ATOM 1571 N N . LEU A 1 196 ? 25.063 -28.672 -8.769 1.00 38.72 196 LEU A N 1
ATOM 1572 C CA . LEU A 1 196 ? 23.635 -28.389 -8.923 1.00 38.72 196 LEU A CA 1
ATOM 1573 C C . LEU A 1 196 ? 22.809 -29.003 -7.787 1.00 38.72 196 LEU A C 1
ATOM 1575 O O . LEU A 1 196 ? 21.890 -28.348 -7.310 1.00 38.72 196 LEU A O 1
ATOM 1579 N N . ALA A 1 197 ? 23.161 -30.201 -7.306 1.00 38.56 197 ALA A N 1
ATOM 1580 C CA . ALA A 1 197 ? 22.453 -30.861 -6.207 1.00 38.56 197 ALA A CA 1
ATOM 1581 C C . ALA A 1 197 ? 22.613 -30.130 -4.858 1.00 38.56 197 ALA A C 1
ATOM 1583 O O . ALA A 1 197 ? 21.633 -29.981 -4.126 1.00 38.56 197 ALA A O 1
ATOM 1584 N N . LEU A 1 198 ? 23.810 -29.612 -4.551 1.00 39.72 198 LEU A N 1
ATOM 1585 C CA . LEU A 1 198 ? 24.039 -28.840 -3.320 1.00 39.72 198 LEU A CA 1
ATOM 1586 C C . LEU A 1 198 ? 23.371 -27.458 -3.366 1.00 39.72 198 LEU A C 1
ATOM 1588 O O . LEU A 1 198 ? 22.793 -27.014 -2.374 1.00 39.72 198 LEU A O 1
ATOM 1592 N N . ILE A 1 199 ? 23.399 -26.800 -4.528 1.00 44.94 199 ILE A N 1
ATOM 1593 C CA . ILE A 1 199 ? 22.708 -25.523 -4.742 1.00 44.94 199 ILE A CA 1
ATOM 1594 C C . ILE A 1 199 ? 21.184 -25.724 -4.663 1.00 44.94 199 ILE A C 1
ATOM 1596 O O . ILE A 1 199 ? 20.498 -24.918 -4.039 1.00 44.94 199 ILE A O 1
ATOM 1600 N N . PHE A 1 200 ? 20.646 -26.834 -5.184 1.00 40.41 200 PHE A N 1
ATOM 1601 C CA . PHE A 1 200 ? 19.223 -27.171 -5.039 1.00 40.41 200 PHE A CA 1
ATOM 1602 C C . PHE A 1 200 ? 18.803 -27.389 -3.577 1.00 40.41 200 PHE A C 1
ATOM 1604 O O . PHE A 1 200 ? 17.731 -26.933 -3.185 1.00 40.41 200 PHE A O 1
ATOM 1611 N N . GLN A 1 201 ? 19.639 -28.033 -2.752 1.00 40.75 201 GLN A N 1
ATOM 1612 C CA . GLN A 1 201 ? 19.343 -28.238 -1.326 1.00 40.75 201 GLN A CA 1
ATOM 1613 C C . GLN A 1 201 ? 19.410 -26.951 -0.489 1.00 40.75 201 GLN A C 1
ATOM 1615 O O . GLN A 1 201 ? 18.697 -26.845 0.507 1.00 40.75 201 GLN A O 1
ATOM 1620 N N . LEU A 1 202 ? 20.227 -25.971 -0.886 1.00 42.06 202 LEU A N 1
ATOM 1621 C CA . LEU A 1 202 ? 20.340 -24.675 -0.202 1.00 42.06 202 LEU A CA 1
ATOM 1622 C C . LEU A 1 202 ? 19.273 -23.658 -0.641 1.00 42.06 202 LEU A C 1
ATOM 1624 O O . LEU A 1 202 ? 18.944 -22.761 0.128 1.00 42.06 202 LEU A O 1
ATOM 1628 N N . ILE A 1 203 ? 18.711 -23.799 -1.846 1.00 44.41 203 ILE A N 1
ATOM 1629 C CA . ILE A 1 203 ? 17.656 -22.916 -2.378 1.00 44.41 203 ILE A CA 1
ATOM 1630 C C . ILE A 1 203 ? 16.249 -23.307 -1.875 1.00 44.41 203 ILE A C 1
ATOM 1632 O O . ILE A 1 203 ? 15.335 -22.485 -1.937 1.00 44.41 203 ILE A O 1
ATOM 1636 N N . TRP A 1 204 ? 16.060 -24.526 -1.353 1.00 35.69 204 TRP A N 1
ATOM 1637 C CA . TRP A 1 204 ? 14.745 -25.070 -0.967 1.00 35.69 204 TRP A CA 1
ATOM 1638 C C . TRP A 1 204 ? 14.517 -25.224 0.553 1.00 35.69 204 TRP A C 1
ATOM 1640 O O . TRP A 1 204 ? 13.735 -26.076 0.975 1.00 35.69 204 TRP A O 1
ATOM 1650 N N . LYS A 1 205 ? 15.170 -24.406 1.386 1.00 35.81 205 LYS A N 1
ATOM 1651 C CA . LYS A 1 205 ? 14.826 -24.252 2.812 1.00 35.81 205 LYS A CA 1
ATOM 1652 C C . LYS A 1 205 ? 14.278 -22.863 3.109 1.00 35.81 205 LYS A C 1
ATOM 1654 O O . LYS A 1 205 ? 14.781 -21.889 2.507 1.00 35.81 205 LYS A O 1
#

Radius of gyration: 23.39 Å; chains: 1; bounding box: 66×60×40 Å

Foldseek 3Di:
DQWKFWDADALVQVVCCLVVCAAPVGDGKDKDQACAQQAASFQLGTDDHPPFIKIKDWDWPDPDDDPLTDIDIDIHGNDRDHGHDPGRDDDVNLQVCCPRAFKKKWFAAPNRHTDDIDGCPNPRPSVVVSVCVVPVVRGQKIFIARPPVRHTRTIMGTDDDCPPPCDDPPDVVVVVVVCVPPPDDDDPDDPPPPVVVVVVVVVPD

Sequence (205 aa):
MKQFKIVPLSEEFAAKIRETNKDEFGHNVIELLATGKGPCRVSLKPFKVGEDYRLLLSHSPFTVDNAFNQSGPIFIQKETVNAYDDIHRFPPEIKADKENFPLSLIGYSKEQKMVFTKLVGDDDVDLLIPKIFETETEVEYLHARNAEACCFIVKLKEFKICIPKLFEITDNSITEKFINENGLATLITKGHLFLLALIFQLIWK

pLDDT: mean 84.24, std 23.42, range [30.27, 98.69]

Secondary structure (DSSP, 8-state):
---EEEEPPPHHHHHHHHHH-B-TTSPBPEEEE--S-PPPTTT-PPP-TTT-EEEEEEE-S-SS-STT---EEEEEESS--PPP--TTS--HHHHH-TTT--EEEEEE-TT--EEEEEE-TTS-HHHHHHHHHHH-TT-SEEEEEETTT--EEEEEEE-------------HHHHHHHHHHS--------TTSHHHHHHHHHH--